Protein AF-A0AAW9PUY0-F1 (afdb_monomer_lite)

Sequence (255 aa):
NSTLMPFLMLSIFCPVLRSNSIVERSSATNESAFYELIDSFQLEHFRSVIEPEQYYPVFHFISGFRDAHSTQFQEFEKFYKLTEGKEYFFETSIRLPEIKTSVPKIQQPTSGSEIQLRCYEKRFENKPEFKSLVGTYYDEFFWRLVPSSLSEKRMTTISLETKIELSDPNFKVLNTSIDLPVEISPNFNFKVAEVIGDTSLLVATSTIAYLSFSKTLKPQVVMPEWPGYLIAVGYLLGIMAKFYLRWSGR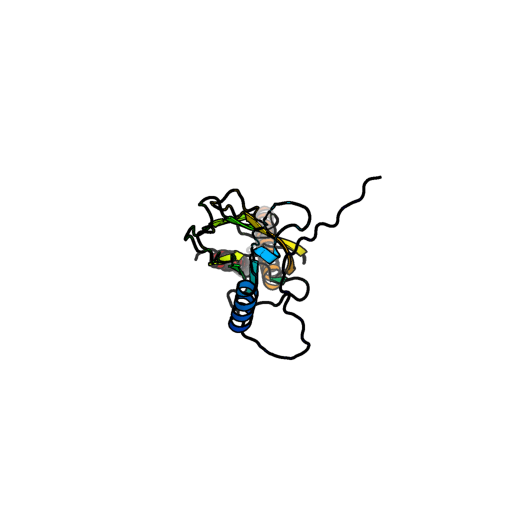GLFKT

Organism: NCBI:txid2716417

pLDDT: mean 73.08, std 17.8, range [24.23, 93.69]

Secondary structure (DSSP, 8-state):
-------------------S------HHHHHHHHHHHHHH--GGGGB-SSSS-EEEE-EEEEEEEEETT-SSEEP-SSSEEEETT--EEEEEEEE------SS----PBPTT-EEEEEE-TTSBSS-SEEEEE--SSEEEEEEEE-BPP-SS-EEEEEEEEEE--BS-TTEEEE--EEEEEEEEEP-HHHHHHHHHHHHHHHHHHHHHHHHHHHHHH-TT----SHHHHHHHHHHHHHHHHHHHHHHHHHHTT--

Structure (mmCIF, N/CA/C/O backbone):
data_AF-A0AAW9PUY0-F1
#
_entry.id   AF-A0AAW9PUY0-F1
#
loop_
_atom_site.group_PDB
_atom_site.id
_atom_site.type_symbol
_atom_site.label_atom_id
_atom_site.label_alt_id
_atom_site.label_comp_id
_atom_site.label_asym_id
_atom_site.label_entity_id
_atom_site.label_seq_id
_atom_site.pdbx_PDB_ins_code
_atom_site.Cartn_x
_atom_site.Cartn_y
_atom_site.Cartn_z
_atom_site.occupancy
_atom_site.B_iso_or_equiv
_atom_site.auth_seq_id
_atom_site.auth_comp_id
_atom_site.auth_asym_id
_atom_site.auth_atom_id
_atom_site.pdbx_PDB_model_num
ATOM 1 N N . ASN A 1 1 ? 11.732 -19.175 36.110 1.00 34.38 1 ASN A N 1
ATOM 2 C CA . ASN A 1 1 ? 10.315 -19.485 35.821 1.00 34.38 1 ASN A CA 1
ATOM 3 C C . ASN A 1 1 ? 9.627 -18.253 35.266 1.00 34.38 1 ASN A C 1
ATOM 5 O O . ASN A 1 1 ? 9.005 -17.512 36.009 1.00 34.38 1 ASN A O 1
ATOM 9 N N . SER A 1 2 ? 9.822 -18.005 33.972 1.00 30.83 2 SER A N 1
ATOM 10 C CA . SER A 1 2 ? 9.196 -16.926 33.207 1.00 30.83 2 SER A CA 1
ATOM 11 C C . SER A 1 2 ? 8.097 -17.538 32.343 1.00 30.83 2 SER A C 1
ATOM 13 O O . SER A 1 2 ? 8.358 -18.069 31.264 1.00 30.83 2 SER A O 1
ATOM 15 N N . THR A 1 3 ? 6.874 -17.541 32.853 1.00 28.00 3 THR A N 1
ATOM 16 C CA . THR A 1 3 ? 5.686 -17.919 32.090 1.00 28.00 3 THR A CA 1
ATOM 17 C C . THR A 1 3 ? 5.296 -16.755 31.189 1.00 28.00 3 THR A C 1
ATOM 19 O O . THR A 1 3 ? 4.754 -15.755 31.651 1.00 28.00 3 THR A O 1
ATOM 22 N N . LEU A 1 4 ? 5.624 -16.896 29.904 1.00 27.56 4 LEU A N 1
ATOM 23 C CA . LEU A 1 4 ? 5.059 -16.131 28.796 1.00 27.56 4 LEU A CA 1
ATOM 24 C C . LEU A 1 4 ? 3.527 -16.240 28.843 1.00 27.56 4 LEU A C 1
ATOM 26 O O . LEU A 1 4 ? 2.984 -17.337 28.723 1.00 27.56 4 LEU A O 1
ATOM 30 N N . MET A 1 5 ? 2.842 -15.112 29.036 1.00 25.53 5 MET A N 1
ATOM 31 C CA . MET A 1 5 ? 1.398 -15.009 28.828 1.00 25.53 5 MET A CA 1
ATOM 32 C C . MET A 1 5 ? 1.098 -14.845 27.329 1.00 25.53 5 MET A C 1
ATOM 34 O O . MET A 1 5 ? 1.822 -14.119 26.643 1.00 25.53 5 MET A O 1
ATOM 38 N N . PRO A 1 6 ? 0.041 -15.487 26.804 1.00 30.39 6 PRO A N 1
ATOM 39 C CA . PRO A 1 6 ? -0.377 -15.302 25.425 1.00 30.39 6 PRO A CA 1
ATOM 40 C C . PRO A 1 6 ? -1.095 -13.953 25.287 1.00 30.39 6 PRO A C 1
ATOM 42 O O . PRO A 1 6 ? -2.190 -13.762 25.811 1.00 30.39 6 PRO A O 1
ATOM 45 N N . PHE A 1 7 ? -0.478 -13.014 24.568 1.00 26.62 7 PHE A N 1
ATOM 46 C CA . PHE A 1 7 ? -1.162 -11.831 24.051 1.00 26.62 7 PHE A CA 1
ATOM 47 C C . PHE A 1 7 ? -2.181 -12.282 23.005 1.00 26.62 7 PHE A C 1
ATOM 49 O O . PHE A 1 7 ? -1.817 -12.697 21.905 1.00 26.62 7 PHE A O 1
ATOM 56 N N . LEU A 1 8 ? -3.463 -12.209 23.349 1.00 24.23 8 LEU A N 1
ATOM 57 C CA . LEU A 1 8 ? -4.550 -12.388 22.398 1.00 24.23 8 LEU A CA 1
ATOM 58 C C . LEU A 1 8 ? -4.787 -11.032 21.724 1.00 24.23 8 LEU A C 1
ATOM 60 O O . LEU A 1 8 ? -5.649 -10.250 22.111 1.00 24.23 8 LEU A O 1
ATOM 64 N N . MET A 1 9 ? -3.926 -10.722 20.754 1.00 28.12 9 MET A N 1
ATOM 65 C CA . MET A 1 9 ? -4.102 -9.596 19.844 1.00 28.12 9 MET A CA 1
ATOM 66 C C . MET A 1 9 ? -5.256 -9.971 18.910 1.00 28.12 9 MET A C 1
ATOM 68 O O . MET A 1 9 ? -5.063 -10.685 17.926 1.00 28.12 9 MET A O 1
ATOM 72 N N . LEU A 1 10 ? -6.482 -9.580 19.263 1.00 32.09 10 LEU A N 1
ATOM 73 C CA . LEU A 1 10 ? -7.645 -9.803 18.409 1.00 32.09 10 LEU A CA 1
ATOM 74 C C . LEU A 1 10 ? -7.666 -8.732 17.311 1.00 32.09 10 LEU A C 1
ATOM 76 O O . LEU A 1 10 ? -8.521 -7.854 17.273 1.00 32.09 10 LEU A O 1
ATOM 80 N N . SER A 1 11 ? -6.696 -8.803 16.404 1.00 33.06 11 SER A N 1
ATOM 81 C CA . SER A 1 11 ? -6.857 -8.226 15.079 1.00 33.06 11 SER A CA 1
ATOM 82 C C . SER A 1 11 ? -7.921 -9.086 14.407 1.00 33.06 11 SER A C 1
ATOM 84 O O . SER A 1 11 ? -7.608 -10.176 13.925 1.00 33.06 11 SER A O 1
ATOM 86 N N . ILE A 1 12 ? -9.188 -8.658 14.404 1.00 37.03 12 ILE A N 1
ATOM 87 C CA . ILE A 1 12 ? -10.167 -9.247 13.483 1.00 37.03 12 ILE A CA 1
ATOM 88 C C . ILE A 1 12 ? -9.771 -8.756 12.094 1.00 37.03 12 ILE A C 1
ATOM 90 O O . ILE A 1 12 ? -10.326 -7.816 11.536 1.00 37.03 12 ILE A O 1
ATOM 94 N N . PHE A 1 13 ? -8.739 -9.394 11.554 1.00 36.38 13 PHE A N 1
ATOM 95 C CA . PHE A 1 13 ? -8.593 -9.533 10.130 1.00 36.38 13 PHE A CA 1
ATOM 96 C C . PHE A 1 13 ? -9.833 -10.323 9.723 1.00 36.38 13 PHE A C 1
ATOM 98 O O . PHE A 1 13 ? -10.061 -11.420 10.234 1.00 36.38 13 PHE A O 1
ATOM 105 N N . CYS A 1 14 ? -10.666 -9.756 8.863 1.00 35.84 14 CYS A N 1
ATOM 106 C CA . CYS A 1 14 ? -11.604 -10.554 8.100 1.00 35.84 14 CYS A CA 1
ATOM 107 C C . CYS A 1 14 ? -10.860 -10.918 6.808 1.00 35.84 14 CYS A C 1
ATOM 109 O O . CYS A 1 14 ? -11.040 -10.229 5.802 1.00 35.84 14 CYS A O 1
ATOM 111 N N . PRO A 1 15 ? -9.958 -11.930 6.790 1.00 36.69 15 PRO A N 1
ATOM 112 C CA . PRO A 1 15 ? -9.659 -12.541 5.515 1.00 36.69 15 PRO A CA 1
ATOM 113 C C . PRO A 1 15 ? -11.004 -13.104 5.090 1.00 36.69 15 PRO A C 1
ATOM 115 O O . PRO A 1 15 ? -11.575 -13.900 5.837 1.00 36.69 15 PRO A O 1
ATOM 118 N N . VAL A 1 16 ? -11.535 -12.607 3.972 1.00 37.62 16 VAL A N 1
ATOM 119 C CA . VAL A 1 16 ? -12.701 -13.149 3.270 1.00 37.62 16 VAL A CA 1
ATOM 120 C C . VAL A 1 16 ? -12.822 -14.623 3.630 1.00 37.62 16 VAL A C 1
ATOM 122 O O . VAL A 1 16 ? -11.972 -15.427 3.233 1.00 37.62 16 VAL A O 1
ATOM 125 N N . LEU A 1 17 ? -13.774 -14.949 4.514 1.00 30.50 17 LEU A N 1
ATOM 126 C CA . LEU A 1 17 ? -13.976 -16.314 4.972 1.00 30.50 17 LEU A CA 1
ATOM 127 C C . LEU A 1 17 ? -14.188 -17.115 3.697 1.00 30.50 17 LEU A C 1
ATOM 129 O O . LEU A 1 17 ? -15.208 -16.948 3.029 1.00 30.50 17 LEU A O 1
ATOM 133 N N . ARG A 1 18 ? -13.185 -17.924 3.331 1.00 34.06 18 ARG A N 1
ATOM 134 C CA . ARG A 1 18 ? -13.236 -18.875 2.224 1.00 34.06 18 ARG A CA 1
ATOM 135 C C . ARG A 1 18 ? -14.367 -19.853 2.515 1.00 34.06 18 ARG A C 1
ATOM 137 O O . ARG A 1 18 ? -14.156 -20.954 3.015 1.00 34.06 18 ARG A O 1
ATOM 144 N N . SER A 1 19 ? -15.586 -19.453 2.188 1.00 29.12 19 SER A N 1
ATOM 145 C CA . SER A 1 19 ? -16.579 -20.392 1.723 1.00 29.12 19 SER A CA 1
ATOM 146 C C . SER A 1 19 ? -16.184 -20.681 0.280 1.00 29.12 19 SER A C 1
ATOM 148 O O . SER A 1 19 ? -16.055 -19.763 -0.527 1.00 29.12 19 SER A O 1
ATOM 150 N N . ASN A 1 20 ? -15.953 -21.951 -0.042 1.00 32.44 20 ASN A N 1
ATOM 151 C CA . ASN A 1 20 ? -15.737 -22.448 -1.404 1.00 32.44 20 ASN A CA 1
ATOM 152 C C . ASN A 1 20 ? -17.000 -22.304 -2.282 1.00 32.44 20 ASN A C 1
ATOM 154 O O . ASN A 1 20 ? -17.300 -23.175 -3.094 1.00 32.44 20 ASN A O 1
ATOM 158 N N . SER A 1 21 ? -17.774 -21.235 -2.110 1.00 27.45 21 SER A N 1
ATOM 159 C CA . SER A 1 21 ? -18.897 -20.917 -2.969 1.00 27.45 21 SER A CA 1
ATOM 160 C C . SER A 1 21 ? -18.554 -19.673 -3.768 1.00 27.45 21 SER A C 1
ATOM 162 O O . SER A 1 21 ? -18.287 -18.602 -3.232 1.00 27.45 21 SER A O 1
ATOM 164 N N . ILE A 1 22 ? -18.513 -19.889 -5.076 1.00 36.59 22 ILE A N 1
ATOM 165 C CA . ILE A 1 22 ? -18.577 -18.888 -6.126 1.00 36.59 22 ILE A CA 1
ATOM 166 C C . ILE A 1 22 ? -19.712 -17.928 -5.769 1.00 36.59 22 ILE A C 1
ATOM 168 O O . ILE A 1 22 ? -20.879 -18.223 -6.011 1.00 36.59 22 ILE A O 1
ATOM 172 N N . VAL A 1 23 ? -19.382 -16.797 -5.161 1.00 31.58 23 VAL A N 1
ATOM 173 C CA . VAL A 1 23 ? -20.230 -15.619 -5.205 1.00 31.58 23 VAL A CA 1
ATOM 174 C C . VAL A 1 23 ? -19.285 -14.448 -5.368 1.00 31.58 23 VAL A C 1
ATOM 176 O O . VAL A 1 23 ? -18.603 -14.050 -4.428 1.00 31.58 23 VAL A O 1
ATOM 179 N N . GLU A 1 24 ? -19.257 -13.914 -6.585 1.00 37.25 24 GLU A N 1
ATOM 180 C CA . GLU A 1 24 ? -18.947 -12.514 -6.845 1.00 37.25 24 GLU A CA 1
ATOM 181 C C . GLU A 1 24 ? -19.829 -11.659 -5.917 1.00 37.25 24 GLU A C 1
ATOM 183 O O . GLU A 1 24 ? -20.929 -11.245 -6.280 1.00 37.25 24 GLU A O 1
ATOM 188 N N . ARG A 1 25 ? -19.420 -11.452 -4.664 1.00 37.59 25 ARG A N 1
ATOM 189 C CA . ARG A 1 25 ? -20.048 -10.453 -3.804 1.00 37.59 25 ARG A CA 1
ATOM 190 C C . ARG A 1 25 ? -19.263 -9.180 -3.999 1.00 37.59 25 ARG A C 1
ATOM 192 O O . ARG A 1 25 ? -18.091 -9.109 -3.641 1.00 37.59 25 ARG A O 1
ATOM 199 N N . SER A 1 26 ? -19.925 -8.202 -4.611 1.00 47.88 26 SER A N 1
ATOM 200 C CA . SER A 1 26 ? -19.434 -6.833 -4.709 1.00 47.88 26 SER A CA 1
ATOM 201 C C . SER A 1 26 ? -18.868 -6.393 -3.356 1.00 47.88 26 SER A C 1
ATOM 203 O O . SER A 1 26 ? -19.459 -6.685 -2.312 1.00 47.88 26 SER A O 1
ATOM 205 N N . SER A 1 27 ? -17.729 -5.699 -3.374 1.00 57.12 27 SER A N 1
ATOM 206 C CA . SER A 1 27 ? -17.051 -5.183 -2.175 1.00 57.12 27 SER A CA 1
ATOM 207 C C . SER A 1 27 ? -18.019 -4.500 -1.200 1.00 57.12 27 SER A C 1
ATOM 209 O O . SER A 1 27 ? -17.958 -4.760 -0.002 1.00 57.12 27 SER A O 1
ATOM 211 N N . ALA A 1 28 ? -19.000 -3.758 -1.727 1.00 56.72 28 ALA A N 1
ATOM 212 C CA . ALA A 1 28 ? -20.057 -3.092 -0.964 1.00 56.72 28 ALA A CA 1
ATOM 213 C C . ALA A 1 28 ? -20.910 -4.038 -0.089 1.00 56.72 28 ALA A C 1
ATOM 215 O O . ALA A 1 28 ? -21.312 -3.678 1.018 1.00 56.72 28 ALA A O 1
ATOM 216 N N . THR A 1 29 ? -21.181 -5.264 -0.554 1.00 60.03 29 THR A N 1
ATOM 217 C CA . THR A 1 29 ? -21.971 -6.248 0.212 1.00 60.03 29 THR A CA 1
ATOM 218 C C . THR A 1 29 ? -21.155 -6.841 1.365 1.00 60.03 29 THR A C 1
ATOM 220 O O . THR A 1 29 ? -21.706 -7.160 2.416 1.00 60.03 29 THR A O 1
ATOM 223 N N . ASN A 1 30 ? -19.837 -6.970 1.185 1.00 72.56 30 ASN A N 1
ATOM 224 C CA . ASN A 1 30 ? -18.930 -7.487 2.212 1.00 72.56 30 ASN A CA 1
ATOM 225 C C . ASN A 1 30 ? -18.618 -6.430 3.279 1.00 72.56 30 ASN A C 1
ATOM 227 O O . ASN A 1 30 ? -18.528 -6.762 4.458 1.00 72.56 30 ASN A O 1
ATOM 231 N N . GLU A 1 31 ? -18.505 -5.166 2.876 1.00 76.75 31 GLU A N 1
ATOM 232 C CA . GLU A 1 31 ? -18.292 -4.036 3.780 1.00 76.75 31 GLU A CA 1
ATOM 233 C C . GLU A 1 31 ? -19.511 -3.790 4.682 1.00 76.75 31 GLU A C 1
ATOM 235 O O . GLU A 1 31 ? -19.372 -3.671 5.897 1.00 76.75 31 GLU A O 1
ATOM 240 N N . SER A 1 32 ? -20.723 -3.857 4.121 1.00 78.19 32 SER A N 1
ATOM 241 C CA . SER A 1 32 ? -21.964 -3.747 4.905 1.00 78.19 32 SER A CA 1
ATOM 242 C C . SER A 1 32 ? -22.073 -4.850 5.968 1.00 78.19 32 SER A C 1
ATOM 244 O O . SER A 1 32 ? -22.350 -4.567 7.131 1.00 78.19 32 SER A O 1
ATOM 246 N N . ALA A 1 33 ? -21.782 -6.104 5.602 1.00 82.19 33 ALA A N 1
ATOM 247 C CA . ALA A 1 33 ? -21.789 -7.227 6.544 1.00 82.19 33 ALA A CA 1
ATOM 248 C C . ALA A 1 33 ? -20.707 -7.094 7.633 1.00 82.19 33 ALA A C 1
ATOM 250 O O . ALA A 1 33 ? -20.913 -7.495 8.779 1.00 82.19 33 ALA A O 1
ATOM 251 N N . PHE A 1 34 ? -19.550 -6.523 7.288 1.00 84.06 34 PHE A N 1
ATOM 252 C CA . PHE A 1 34 ? -18.499 -6.211 8.251 1.00 84.06 34 PHE A CA 1
ATOM 253 C C . PHE A 1 34 ? -18.959 -5.158 9.268 1.00 84.06 34 PHE A C 1
ATOM 255 O O . PHE A 1 34 ? -18.728 -5.331 10.464 1.00 84.06 34 PHE A O 1
ATOM 262 N N . TYR A 1 35 ? -19.661 -4.112 8.831 1.00 81.50 35 TYR A N 1
ATOM 263 C CA . TYR A 1 35 ? -20.205 -3.105 9.744 1.00 81.50 35 TYR A CA 1
ATOM 264 C C . TYR A 1 35 ? -21.310 -3.650 10.640 1.00 81.50 35 TYR A C 1
ATOM 266 O O . TYR A 1 35 ? -21.285 -3.384 11.838 1.00 81.50 35 TYR A O 1
ATOM 274 N N . GLU A 1 36 ? -22.216 -4.470 10.108 1.00 84.06 36 GLU A N 1
ATOM 275 C CA . GLU A 1 36 ? -23.234 -5.147 10.920 1.00 84.06 36 GLU A CA 1
ATOM 276 C C . GLU A 1 36 ? -22.600 -6.023 12.009 1.00 84.06 36 GLU A C 1
ATOM 278 O O . GLU A 1 36 ? -23.054 -6.030 13.155 1.00 84.06 36 GLU A O 1
ATOM 283 N N . LEU A 1 37 ? -21.511 -6.728 11.679 1.00 84.25 37 LEU A N 1
ATOM 284 C CA . LEU A 1 37 ? -20.751 -7.504 12.655 1.00 84.25 37 LEU A CA 1
ATOM 285 C C . LEU A 1 37 ? -20.132 -6.600 13.728 1.00 84.25 37 LEU A C 1
ATOM 287 O O . LEU A 1 37 ? -20.202 -6.931 14.910 1.00 84.25 37 LEU A O 1
ATOM 291 N N . ILE A 1 38 ? -19.550 -5.462 13.347 1.00 83.56 38 ILE A N 1
ATOM 292 C CA . ILE A 1 38 ? -18.955 -4.524 14.308 1.00 83.56 38 ILE A CA 1
ATOM 293 C C . ILE A 1 38 ? -20.004 -3.948 15.246 1.00 83.56 38 ILE A C 1
ATOM 295 O O . ILE A 1 38 ? -19.804 -3.950 16.459 1.00 83.56 38 ILE A O 1
ATOM 299 N N . ASP A 1 39 ? -21.131 -3.510 14.695 1.00 80.94 39 ASP A N 1
ATOM 300 C CA . ASP A 1 39 ? -22.230 -2.927 15.458 1.00 80.94 39 ASP A CA 1
ATOM 301 C C . ASP A 1 39 ? -22.890 -3.960 16.399 1.00 80.94 39 ASP A C 1
ATOM 303 O O . ASP A 1 39 ? -23.565 -3.582 17.358 1.00 80.94 39 ASP A O 1
ATOM 307 N N . SER A 1 40 ? -22.672 -5.263 16.171 1.00 81.81 40 SER A N 1
ATOM 308 C CA . SER A 1 40 ? -23.099 -6.332 17.084 1.00 81.81 40 SER A CA 1
ATOM 309 C C . SER A 1 40 ? -22.211 -6.480 18.327 1.00 81.81 40 SER A C 1
ATOM 311 O O . SER A 1 40 ? -22.650 -7.044 19.336 1.00 81.81 40 SER A O 1
ATOM 313 N N . PHE A 1 41 ? -20.970 -5.980 18.293 1.00 79.06 41 PHE A N 1
ATOM 314 C CA . PHE A 1 41 ? -20.091 -6.025 19.454 1.00 79.06 41 PHE A CA 1
ATOM 315 C C . PHE A 1 41 ? -20.455 -4.932 20.461 1.00 79.06 41 PHE A C 1
ATOM 317 O O . PHE A 1 41 ? -20.576 -3.756 20.133 1.00 79.06 41 PHE A O 1
ATOM 324 N N . GLN A 1 42 ? -20.562 -5.328 21.727 1.00 78.56 42 GLN A N 1
ATOM 325 C CA . GLN A 1 42 ? -20.732 -4.418 22.852 1.00 78.56 42 GLN A CA 1
ATOM 326 C C . GLN A 1 42 ? -19.382 -4.191 23.537 1.00 78.56 42 GLN A C 1
ATOM 328 O O . GLN A 1 42 ? -18.508 -5.061 23.512 1.00 78.56 42 GLN A O 1
ATOM 333 N N . LEU A 1 43 ? -19.189 -3.031 24.164 1.00 75.81 43 LEU A N 1
ATOM 334 C CA . LEU A 1 43 ? -17.916 -2.699 24.812 1.00 75.81 43 LEU A CA 1
ATOM 335 C C . LEU A 1 43 ? -17.569 -3.637 25.976 1.00 75.81 43 LEU A C 1
ATOM 337 O O . LEU A 1 43 ? -16.399 -3.817 26.311 1.00 75.81 43 LEU A O 1
ATOM 341 N N . GLU A 1 44 ? -18.579 -4.236 26.595 1.00 77.38 44 GLU A N 1
ATOM 342 C CA . GLU A 1 44 ? -18.454 -5.242 27.641 1.00 77.38 44 GLU A CA 1
ATOM 343 C C . GLU A 1 44 ? -17.687 -6.475 27.151 1.00 77.38 44 GLU A C 1
ATOM 345 O O . GLU A 1 44 ? -17.005 -7.115 27.948 1.00 77.38 44 GLU A O 1
ATOM 350 N N . HIS A 1 45 ? -17.730 -6.771 25.845 1.00 79.25 45 HIS A N 1
ATOM 351 C CA . HIS A 1 45 ? -16.983 -7.873 25.237 1.00 79.25 45 HIS A CA 1
ATOM 352 C C . HIS A 1 45 ? -15.461 -7.649 25.257 1.00 79.25 45 HIS A C 1
ATOM 354 O O . HIS A 1 45 ? -14.708 -8.605 25.090 1.00 79.25 45 HIS A O 1
ATOM 360 N N . PHE A 1 46 ? -15.001 -6.412 25.480 1.00 78.88 46 PHE A N 1
ATOM 361 C CA . PHE A 1 46 ? -13.583 -6.027 25.477 1.00 78.88 46 PHE A CA 1
ATOM 362 C C . PHE A 1 46 ? -13.067 -5.640 26.868 1.00 78.88 46 PHE A C 1
ATOM 364 O O . PHE A 1 46 ? -12.061 -4.943 27.003 1.00 78.88 46 PHE A O 1
ATOM 371 N N . ARG A 1 47 ? -13.749 -6.074 27.931 1.00 79.62 47 ARG A N 1
ATOM 372 C CA . ARG A 1 47 ? -13.242 -5.924 29.299 1.00 79.62 47 ARG A CA 1
ATOM 373 C C . ARG A 1 47 ? -12.241 -7.024 29.620 1.00 79.62 47 ARG A C 1
ATOM 375 O O . ARG A 1 47 ? -12.465 -8.190 29.294 1.00 79.62 47 ARG A O 1
ATOM 382 N N . SER A 1 48 ? -11.146 -6.657 30.282 1.00 74.69 48 SER A N 1
ATOM 383 C CA . SER A 1 48 ? -10.225 -7.652 30.825 1.00 74.69 48 SER A CA 1
ATOM 384 C C . SER A 1 48 ? -10.941 -8.507 31.874 1.00 74.69 48 SER A C 1
ATOM 386 O O . SER A 1 48 ? -11.723 -8.011 32.681 1.00 74.69 48 SER A O 1
ATOM 388 N N . VAL A 1 49 ? -10.665 -9.811 31.870 1.00 73.88 49 VAL A N 1
ATOM 389 C CA . VAL A 1 49 ? -11.175 -10.740 32.895 1.00 73.88 49 VAL A CA 1
ATOM 390 C C . VAL A 1 49 ? -10.415 -10.565 34.218 1.00 73.88 49 VAL A C 1
ATOM 392 O O . VAL A 1 49 ? -10.913 -10.935 35.277 1.00 73.88 49 VAL A O 1
ATOM 395 N N . ILE A 1 50 ? -9.195 -10.022 34.152 1.00 72.31 50 ILE A N 1
ATOM 396 C CA . ILE A 1 50 ? -8.223 -10.005 35.254 1.00 72.31 50 ILE A CA 1
ATOM 397 C C . ILE A 1 50 ? -8.044 -8.590 35.819 1.00 72.31 50 ILE A C 1
ATOM 399 O O . ILE A 1 50 ? -7.829 -8.426 37.018 1.00 72.31 50 ILE A O 1
ATOM 403 N N . GLU A 1 51 ? -8.152 -7.568 34.973 1.00 69.00 51 GLU A N 1
ATOM 404 C CA . GLU A 1 51 ? -7.910 -6.169 35.328 1.00 69.00 51 GLU A CA 1
ATOM 405 C C . GLU A 1 51 ? -9.189 -5.334 35.170 1.00 69.00 51 GLU A C 1
ATOM 407 O O . GLU A 1 51 ? -10.047 -5.672 34.358 1.00 69.00 51 GLU A O 1
ATOM 412 N N . PRO A 1 52 ? -9.330 -4.208 35.889 1.00 68.56 52 PRO A N 1
ATOM 413 C CA . PRO A 1 52 ? -10.444 -3.282 35.680 1.00 68.56 52 PRO A CA 1
ATOM 414 C C . PRO A 1 52 ? -10.341 -2.496 34.356 1.00 68.56 52 PRO A C 1
ATOM 416 O O . PRO A 1 52 ? -11.175 -1.628 34.107 1.00 68.56 52 PRO A O 1
ATOM 419 N N . GLU A 1 53 ? -9.322 -2.754 33.524 1.00 71.56 53 GLU A N 1
ATOM 420 C CA . GLU A 1 53 ? -9.118 -2.076 32.243 1.00 71.56 53 GLU A CA 1
ATOM 421 C C . GLU A 1 53 ? -10.225 -2.430 31.231 1.00 71.56 53 GLU A C 1
ATOM 423 O O . GLU A 1 53 ? -10.550 -3.600 30.995 1.00 71.56 53 GLU A O 1
ATOM 428 N N . GLN A 1 54 ? -10.774 -1.394 30.591 1.00 77.56 54 GLN A N 1
ATOM 429 C CA . GLN A 1 54 ? -11.704 -1.519 29.475 1.00 77.56 54 GLN A CA 1
ATOM 430 C C . GLN A 1 54 ? -10.984 -1.156 28.173 1.00 77.56 54 GLN A C 1
ATOM 432 O O . GLN A 1 54 ? -10.516 -0.026 27.997 1.00 77.56 54 GLN A O 1
ATOM 437 N N . TYR A 1 55 ? -10.882 -2.126 27.263 1.00 82.44 55 TYR A N 1
ATOM 438 C CA . TYR A 1 55 ? -10.227 -1.925 25.978 1.00 82.44 55 TYR A CA 1
ATOM 439 C C . TYR A 1 55 ? -11.203 -1.383 24.939 1.00 82.44 55 TYR A C 1
ATOM 441 O O . TYR A 1 55 ? -12.360 -1.800 24.872 1.00 82.44 55 TYR A O 1
ATOM 449 N N . TYR A 1 56 ? -10.721 -0.464 24.107 1.00 83.94 56 TYR A N 1
ATOM 450 C CA . TYR A 1 56 ? -11.484 0.086 22.992 1.00 83.94 56 TYR A CA 1
ATOM 451 C C . TYR A 1 56 ? -10.905 -0.436 21.669 1.00 83.94 56 TYR A C 1
ATOM 453 O O . TYR A 1 56 ? -9.766 -0.088 21.336 1.00 83.94 56 TYR A O 1
ATOM 461 N N . PRO A 1 57 ? -11.621 -1.313 20.941 1.00 85.69 57 PRO A N 1
ATOM 462 C CA . PRO A 1 57 ? -11.113 -1.899 19.707 1.00 85.69 57 PRO A CA 1
ATOM 463 C C . PRO A 1 57 ? -11.188 -0.907 18.541 1.00 85.69 57 PRO A C 1
ATOM 465 O O . PRO A 1 57 ? -12.127 -0.119 18.428 1.00 85.69 57 PRO A O 1
ATOM 468 N N . VAL A 1 58 ? -10.211 -1.001 17.642 1.00 86.62 58 VAL A N 1
ATOM 469 C CA . VAL A 1 58 ? -10.199 -0.303 16.353 1.00 86.62 58 VAL A CA 1
ATOM 470 C C . VAL A 1 58 ? -10.373 -1.350 15.260 1.00 86.62 58 VAL A C 1
ATOM 472 O O . VAL A 1 58 ? -9.559 -2.268 15.146 1.00 86.62 58 VAL A O 1
ATOM 475 N N . PHE A 1 59 ? -11.433 -1.236 14.462 1.00 87.75 59 PHE A N 1
ATOM 476 C CA . PHE A 1 59 ? -11.706 -2.183 13.386 1.00 87.75 59 PHE A CA 1
ATOM 477 C C . PHE A 1 59 ? -11.305 -1.611 12.032 1.00 87.75 59 PHE A C 1
ATOM 479 O O . PHE A 1 59 ? -11.540 -0.437 11.752 1.00 87.75 59 PHE A O 1
ATOM 486 N N . HIS A 1 60 ? -10.739 -2.469 11.184 1.00 87.62 60 HIS A N 1
ATOM 487 C CA . HIS A 1 60 ? -10.317 -2.124 9.830 1.00 87.62 60 HIS A CA 1
ATOM 488 C C . HIS A 1 60 ? -11.013 -2.994 8.803 1.00 87.62 60 HIS A C 1
ATOM 490 O O . HIS A 1 60 ? -10.919 -4.222 8.866 1.00 87.62 60 HIS A O 1
ATOM 496 N N . PHE A 1 61 ? -11.618 -2.356 7.811 1.00 87.94 61 PHE A N 1
ATOM 497 C CA . PHE A 1 61 ? -11.987 -3.013 6.572 1.00 87.94 61 PHE A CA 1
ATOM 498 C C . PHE A 1 61 ? -10.938 -2.682 5.516 1.00 87.94 61 PHE A C 1
ATOM 500 O O . PHE A 1 61 ? -10.754 -1.523 5.159 1.00 87.94 61 PHE A O 1
ATOM 507 N N . ILE A 1 62 ? -10.223 -3.691 5.025 1.00 86.69 62 ILE A N 1
ATOM 508 C CA . ILE A 1 62 ? -9.214 -3.506 3.980 1.00 86.69 62 ILE A CA 1
ATOM 509 C C . ILE A 1 62 ? -9.821 -3.965 2.658 1.00 86.69 62 ILE A C 1
ATOM 511 O O . ILE A 1 62 ? -9.896 -5.165 2.399 1.00 86.69 62 ILE A O 1
ATOM 515 N N . SER A 1 63 ? -10.208 -3.010 1.811 1.00 82.19 63 SER A N 1
ATOM 516 C CA . SER A 1 63 ? -10.711 -3.283 0.457 1.00 82.19 63 SER A CA 1
ATOM 517 C C . SER A 1 63 ? -9.616 -3.858 -0.451 1.00 82.19 63 SER A C 1
ATOM 519 O O . SER A 1 63 ? -9.901 -4.606 -1.385 1.00 82.19 63 SER A O 1
ATOM 521 N N . GLY A 1 64 ? -8.348 -3.550 -0.157 1.00 81.38 64 GLY A N 1
ATOM 522 C CA . GLY A 1 64 ? -7.177 -4.080 -0.855 1.00 81.38 64 GLY A CA 1
ATOM 523 C C . GLY A 1 64 ? -6.615 -3.102 -1.884 1.00 81.38 64 GLY A C 1
ATOM 524 O O . GLY A 1 64 ? -6.673 -1.886 -1.701 1.00 81.38 64 GLY A O 1
ATOM 525 N N . PHE A 1 65 ? -6.026 -3.638 -2.957 1.00 83.25 65 PHE A N 1
ATOM 526 C CA . PHE A 1 65 ? -5.394 -2.849 -4.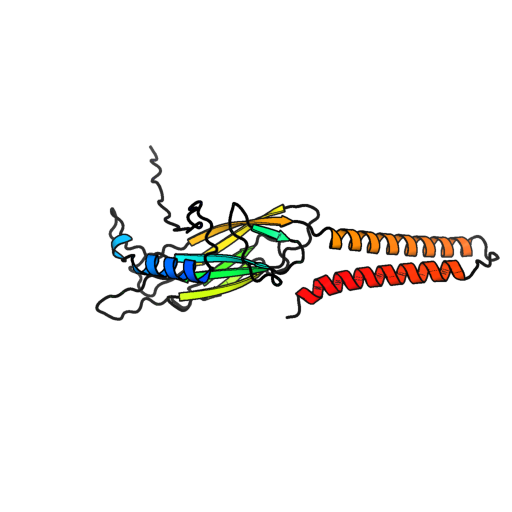019 1.00 83.25 65 PHE A CA 1
ATOM 527 C C . PHE A 1 65 ? -6.242 -2.838 -5.286 1.00 83.25 65 PHE A C 1
ATOM 529 O O . PHE A 1 65 ? -6.643 -3.894 -5.778 1.00 83.25 65 PHE A O 1
ATOM 536 N N . ARG A 1 66 ? -6.426 -1.655 -5.869 1.00 85.44 66 ARG A N 1
ATOM 537 C CA . ARG A 1 66 ? -7.056 -1.451 -7.177 1.00 85.44 66 ARG A CA 1
ATOM 538 C C . ARG A 1 66 ? -6.039 -0.865 -8.154 1.00 85.44 66 ARG A C 1
ATOM 540 O O . ARG A 1 66 ? -5.431 0.157 -7.857 1.00 85.44 66 ARG A O 1
ATOM 547 N N . ASP A 1 67 ? -5.834 -1.508 -9.303 1.00 84.44 67 ASP A N 1
ATOM 548 C CA . ASP A 1 67 ? -5.066 -0.913 -10.417 1.00 84.44 67 ASP A CA 1
ATOM 549 C C . ASP A 1 67 ? -5.845 0.313 -10.925 1.00 84.44 67 ASP A C 1
ATOM 551 O O . ASP A 1 67 ? -7.064 0.238 -11.061 1.00 84.44 67 ASP A O 1
ATOM 555 N N . ALA A 1 68 ? -5.179 1.437 -11.203 1.00 81.75 68 ALA A N 1
ATOM 556 C CA . ALA A 1 68 ? -5.828 2.653 -11.706 1.00 81.75 68 ALA A CA 1
ATOM 557 C C . ALA A 1 68 ? -6.653 2.429 -12.989 1.00 81.75 68 ALA A C 1
ATOM 559 O O . ALA A 1 68 ? -7.589 3.179 -13.268 1.00 81.75 68 ALA A O 1
ATOM 560 N N . HIS A 1 69 ? -6.332 1.387 -13.757 1.00 77.75 69 HIS A N 1
ATOM 561 C CA . HIS A 1 69 ? -7.048 1.001 -14.972 1.00 77.75 69 HIS A CA 1
ATOM 562 C C . HIS A 1 69 ? -8.050 -0.146 -14.768 1.00 77.75 69 HIS A C 1
ATOM 564 O O . HIS A 1 69 ? -8.724 -0.539 -15.719 1.00 77.75 69 HIS A O 1
ATOM 570 N N . SER A 1 70 ? -8.147 -0.697 -13.557 1.00 74.31 70 SER A N 1
ATOM 571 C CA . SER A 1 70 ? -9.066 -1.778 -13.204 1.00 74.31 70 SER A CA 1
ATOM 572 C C . SER A 1 70 ? -10.144 -1.276 -12.253 1.00 74.31 70 SER A C 1
ATOM 574 O O . SER A 1 70 ? -9.879 -0.541 -11.306 1.00 74.31 70 SER A O 1
ATOM 576 N N . THR A 1 71 ? -11.373 -1.739 -12.448 1.00 67.50 71 THR A N 1
ATOM 577 C CA . THR A 1 71 ? -12.446 -1.561 -11.460 1.00 67.50 71 THR A CA 1
ATOM 578 C C . THR A 1 71 ? -12.428 -2.645 -10.383 1.00 67.50 71 THR A C 1
ATOM 580 O O . THR A 1 71 ? -13.082 -2.496 -9.355 1.00 67.50 71 THR A O 1
ATOM 583 N N . GLN A 1 72 ? -11.680 -3.728 -10.601 1.00 70.44 72 GLN A N 1
ATOM 584 C CA . GLN A 1 72 ? -11.611 -4.870 -9.697 1.00 70.44 72 GLN A CA 1
ATOM 585 C C . GLN A 1 72 ? -10.446 -4.731 -8.718 1.00 70.44 72 GLN A C 1
ATOM 587 O O . GLN A 1 72 ? -9.318 -4.414 -9.116 1.00 70.44 72 GLN A O 1
ATOM 592 N N . PHE A 1 73 ? -10.735 -5.011 -7.449 1.00 66.19 73 PHE A N 1
ATOM 593 C CA . PHE A 1 73 ? -9.734 -5.148 -6.400 1.00 66.19 73 PHE A CA 1
ATOM 594 C C . PHE A 1 73 ? -9.021 -6.495 -6.517 1.00 66.19 73 PHE A C 1
ATOM 596 O O . PHE A 1 73 ? -9.628 -7.510 -6.860 1.00 66.19 73 PHE A O 1
ATOM 603 N N . GLN A 1 74 ? -7.723 -6.509 -6.227 1.00 67.38 74 GLN A N 1
ATOM 604 C CA . GLN A 1 74 ? -6.982 -7.754 -6.074 1.00 67.38 74 GLN A CA 1
ATOM 605 C C . GLN A 1 74 ? -7.306 -8.380 -4.719 1.00 67.38 74 GLN A C 1
ATOM 607 O O . GLN A 1 74 ? -7.056 -7.767 -3.682 1.00 67.38 74 GLN A O 1
ATOM 612 N N . GLU A 1 75 ? -7.822 -9.609 -4.730 1.00 62.41 75 GLU A N 1
ATOM 613 C CA . GLU A 1 75 ? -8.066 -10.368 -3.505 1.00 62.41 75 GLU A CA 1
ATOM 614 C C . GLU A 1 75 ? -6.763 -10.819 -2.833 1.00 62.41 75 GLU A C 1
ATOM 616 O O . GLU A 1 75 ? -5.767 -11.171 -3.475 1.00 62.41 75 GLU A O 1
ATOM 621 N N . PHE A 1 76 ? -6.792 -10.844 -1.502 1.00 60.16 76 PHE A N 1
ATOM 622 C CA . PHE A 1 76 ? -5.685 -11.313 -0.686 1.00 60.16 76 PHE A CA 1
ATOM 623 C C . PHE A 1 76 ? -5.679 -12.845 -0.599 1.00 60.16 76 PHE A C 1
ATOM 625 O O . PHE A 1 76 ? -6.340 -13.432 0.254 1.00 60.16 76 PHE A O 1
ATOM 632 N N . GLU A 1 77 ? -4.909 -13.515 -1.460 1.00 63.22 77 GLU A N 1
ATOM 633 C CA . GLU A 1 77 ? -4.719 -14.969 -1.338 1.00 63.22 77 GLU A CA 1
ATOM 634 C C . GLU A 1 77 ? -3.567 -15.330 -0.387 1.00 63.22 77 GLU A C 1
ATOM 636 O O . GLU A 1 77 ? -3.700 -16.267 0.401 1.00 63.22 77 GLU A O 1
ATOM 641 N N . LYS A 1 78 ? -2.450 -14.583 -0.456 1.00 72.88 78 LYS A N 1
ATOM 642 C CA . LYS A 1 78 ? -1.263 -14.644 0.437 1.00 72.88 78 LYS A CA 1
ATOM 643 C C . LYS A 1 78 ? -0.402 -13.376 0.384 1.00 72.88 78 LYS A C 1
ATOM 645 O O . LYS A 1 78 ? 0.340 -13.115 1.322 1.00 72.88 78 LYS A O 1
ATOM 650 N N . PHE A 1 79 ? -0.443 -12.655 -0.736 1.00 82.44 79 PHE A N 1
ATOM 651 C CA . PHE A 1 79 ? 0.233 -11.384 -0.985 1.00 82.44 79 PHE A CA 1
ATOM 652 C C . PHE A 1 79 ? -0.412 -10.687 -2.188 1.00 82.44 79 PHE A C 1
ATOM 654 O O . PHE A 1 79 ? -1.012 -11.352 -3.035 1.00 82.44 79 PHE A O 1
ATOM 661 N N . TYR A 1 80 ? -0.256 -9.369 -2.285 1.00 85.31 80 TYR A N 1
ATOM 662 C CA . TYR A 1 80 ? -0.728 -8.579 -3.427 1.00 85.31 80 TYR A CA 1
ATOM 663 C C . TYR A 1 80 ? 0.311 -8.543 -4.545 1.00 85.31 80 TYR A C 1
ATOM 665 O O . TYR A 1 80 ? 1.506 -8.494 -4.263 1.00 85.31 80 TYR A O 1
ATOM 673 N N . LYS A 1 81 ? -0.113 -8.546 -5.814 1.00 88.50 81 LYS A N 1
ATOM 674 C CA . LYS A 1 81 ? 0.796 -8.532 -6.972 1.00 88.50 81 LYS A CA 1
ATOM 675 C C . LYS A 1 81 ? 0.741 -7.188 -7.675 1.00 88.50 81 LYS A C 1
ATOM 677 O O . LYS A 1 81 ? -0.183 -6.902 -8.438 1.00 88.50 81 LYS A O 1
ATOM 682 N N . LEU A 1 82 ? 1.775 -6.387 -7.470 1.00 89.69 82 LEU A N 1
ATOM 683 C CA . LEU A 1 82 ? 1.920 -5.086 -8.106 1.00 89.69 82 LEU A CA 1
ATOM 684 C C . LEU A 1 82 ? 2.931 -5.164 -9.248 1.00 89.69 82 LEU A C 1
ATOM 686 O O . LEU A 1 82 ? 3.859 -5.972 -9.240 1.00 89.69 82 LEU A O 1
ATOM 690 N N . THR A 1 83 ? 2.748 -4.319 -10.252 1.00 89.44 83 THR A N 1
ATOM 691 C CA . THR A 1 83 ? 3.661 -4.192 -11.388 1.00 89.44 83 THR A CA 1
ATOM 692 C C . THR A 1 83 ? 4.422 -2.881 -11.275 1.00 89.44 83 THR A C 1
ATOM 694 O O . THR A 1 83 ? 3.836 -1.842 -10.985 1.00 89.44 83 THR A O 1
ATOM 697 N N . GLU A 1 84 ? 5.723 -2.936 -11.527 1.00 88.56 84 GLU A N 1
ATOM 698 C CA . GLU A 1 84 ? 6.594 -1.769 -11.669 1.00 88.56 84 GLU A CA 1
ATOM 699 C C . GLU A 1 84 ? 5.976 -0.684 -12.564 1.00 88.56 84 GLU A C 1
ATOM 701 O O . GLU A 1 84 ? 5.482 -0.975 -13.661 1.00 88.56 84 GLU A O 1
ATOM 706 N N . GLY A 1 85 ? 6.030 0.564 -12.087 1.00 81.31 85 GLY A N 1
ATOM 707 C CA . GLY A 1 85 ? 5.592 1.746 -12.828 1.00 81.31 85 GLY A CA 1
ATOM 708 C C . GLY A 1 85 ? 4.089 1.812 -13.097 1.00 81.31 85 GLY A C 1
ATOM 709 O O . GLY A 1 85 ? 3.661 2.670 -13.858 1.00 81.31 85 GLY A O 1
ATOM 710 N N . LYS A 1 86 ? 3.279 0.913 -12.525 1.00 87.00 86 LYS A N 1
ATOM 711 C CA . LYS A 1 86 ? 1.818 1.023 -12.554 1.00 87.00 86 LYS A CA 1
ATOM 712 C C . LYS A 1 86 ? 1.301 1.736 -11.314 1.00 87.00 86 LYS A C 1
ATOM 714 O O . LYS A 1 86 ? 1.837 1.578 -10.222 1.00 87.00 86 LYS A O 1
ATOM 719 N N . GLU A 1 87 ? 0.204 2.458 -11.483 1.00 89.44 87 GLU A N 1
ATOM 720 C CA . GLU A 1 87 ? -0.500 3.086 -10.376 1.00 89.44 87 GLU A CA 1
ATOM 721 C C . GLU A 1 87 ? -1.474 2.121 -9.713 1.00 89.44 87 GLU A C 1
ATOM 723 O O . GLU A 1 87 ? -2.306 1.490 -10.369 1.00 89.44 87 GLU A O 1
ATOM 728 N N . TYR A 1 88 ? -1.388 2.061 -8.390 1.00 89.50 88 TYR A N 1
ATOM 729 C CA . TYR A 1 88 ? -2.313 1.326 -7.551 1.00 89.50 88 TYR A CA 1
ATOM 730 C C . TYR A 1 88 ? -2.904 2.234 -6.491 1.00 89.50 88 TYR A C 1
ATOM 732 O O . TYR A 1 88 ? -2.252 3.141 -5.975 1.00 89.50 88 TYR A O 1
ATOM 740 N N . PHE A 1 89 ? -4.140 1.939 -6.132 1.00 89.75 89 PHE A N 1
ATOM 741 C CA . PHE A 1 89 ? -4.845 2.584 -5.050 1.00 89.75 89 PHE A CA 1
ATOM 742 C C . PHE A 1 89 ? -5.090 1.579 -3.936 1.00 89.75 89 PHE A C 1
ATOM 744 O O . PHE A 1 89 ? -5.656 0.513 -4.178 1.00 89.75 89 PHE A O 1
ATOM 751 N N . PHE A 1 90 ? -4.627 1.917 -2.738 1.00 89.62 90 PHE A N 1
ATOM 752 C CA . PHE A 1 90 ? -4.882 1.164 -1.521 1.00 89.62 90 PHE A CA 1
ATOM 753 C C . PHE A 1 90 ? -5.996 1.850 -0.737 1.00 89.62 90 PHE A C 1
ATOM 755 O O . PHE A 1 90 ? -5.901 3.045 -0.444 1.00 89.62 90 PHE A O 1
ATOM 762 N N . GLU A 1 91 ? -7.043 1.091 -0.431 1.00 89.25 91 GLU A N 1
ATOM 763 C CA . GLU A 1 91 ? -8.268 1.593 0.185 1.00 89.25 91 GLU A CA 1
ATOM 764 C C . GLU A 1 91 ? -8.574 0.803 1.463 1.00 89.25 91 GLU A C 1
ATOM 766 O O . GLU A 1 91 ? -8.513 -0.433 1.490 1.00 89.25 91 GLU A O 1
ATOM 771 N N . THR A 1 92 ? -8.854 1.532 2.541 1.00 88.44 92 THR A N 1
ATOM 772 C CA . THR A 1 92 ? -9.208 0.972 3.849 1.00 88.44 92 THR A CA 1
ATOM 773 C C . THR A 1 92 ? -10.198 1.893 4.546 1.00 88.44 92 THR A C 1
ATOM 775 O O . THR A 1 92 ? -10.122 3.111 4.389 1.00 88.44 92 THR A O 1
ATOM 778 N N . SER A 1 93 ? -11.092 1.332 5.348 1.00 89.06 93 SER A N 1
ATOM 779 C CA . SER A 1 93 ? -11.974 2.096 6.224 1.00 89.06 93 SER A CA 1
ATOM 780 C C . SER A 1 93 ? -11.770 1.684 7.681 1.00 89.06 93 SER A C 1
ATOM 782 O O . SER A 1 93 ? -11.516 0.517 8.000 1.00 89.06 93 SER A O 1
ATOM 784 N N . ILE A 1 94 ? -11.815 2.670 8.576 1.00 88.56 94 ILE A N 1
ATOM 785 C CA . ILE A 1 94 ? -11.804 2.462 10.024 1.00 88.56 94 ILE A CA 1
ATOM 786 C C . ILE A 1 94 ? -13.228 2.533 10.538 1.00 88.56 94 ILE A C 1
ATOM 788 O O . ILE A 1 94 ? -14.005 3.399 10.141 1.00 88.56 94 ILE A O 1
ATOM 792 N N . ARG A 1 95 ? -13.538 1.667 11.499 1.00 85.94 95 ARG A N 1
ATOM 793 C CA . ARG A 1 95 ? -14.771 1.738 12.272 1.00 85.94 95 ARG A CA 1
ATOM 794 C C . ARG A 1 95 ? -14.453 1.619 13.754 1.00 85.94 95 ARG A C 1
ATOM 796 O O . ARG A 1 95 ? -13.781 0.684 14.192 1.00 85.94 95 ARG A O 1
ATOM 803 N N . LEU A 1 96 ? -14.953 2.577 14.520 1.00 82.81 96 LEU A N 1
ATOM 804 C CA . LEU A 1 96 ? -14.853 2.609 15.973 1.00 82.81 96 LEU A CA 1
ATOM 805 C C . LEU A 1 96 ? -16.230 2.285 16.576 1.00 82.81 96 LEU A C 1
ATOM 807 O O . LEU A 1 96 ? -17.232 2.815 16.086 1.00 82.81 96 LEU A O 1
ATOM 811 N N . PRO A 1 97 ? -16.320 1.420 17.603 1.00 77.69 97 PRO A N 1
ATOM 812 C CA . PRO A 1 97 ? -17.602 1.038 18.184 1.00 77.69 97 PRO A CA 1
ATOM 813 C C . PRO A 1 97 ? -18.294 2.244 18.828 1.00 77.69 97 PRO A C 1
ATOM 815 O O . PRO A 1 97 ? -17.726 2.949 19.667 1.00 77.69 97 PRO A O 1
ATOM 818 N N . GLU A 1 98 ? -19.548 2.476 18.450 1.00 71.31 98 GLU A N 1
ATOM 819 C CA . GLU A 1 98 ? -20.332 3.579 18.996 1.00 71.31 98 GLU A CA 1
ATOM 820 C C . GLU A 1 98 ? -20.734 3.283 20.448 1.00 71.31 98 GLU A C 1
ATOM 822 O O . GLU A 1 98 ? -21.409 2.295 20.748 1.00 71.31 98 GLU A O 1
ATOM 827 N N . ILE A 1 99 ? -20.347 4.165 21.369 1.00 64.50 99 ILE A N 1
ATOM 828 C CA . ILE A 1 99 ? -20.723 4.037 22.777 1.00 64.50 99 ILE A CA 1
ATOM 829 C C . ILE A 1 99 ? -22.125 4.601 22.964 1.00 64.50 99 ILE A C 1
ATOM 831 O O . ILE A 1 99 ? -22.316 5.799 23.169 1.00 64.50 99 ILE A O 1
ATOM 835 N N . LYS A 1 100 ? -23.122 3.719 22.935 1.00 55.75 100 LYS A N 1
ATOM 836 C CA . LYS A 1 100 ? -24.513 4.056 23.260 1.00 55.75 100 LYS A CA 1
ATOM 837 C C . LYS A 1 100 ? -24.713 4.088 24.776 1.00 55.75 100 LYS A C 1
ATOM 839 O O . LYS A 1 100 ? -25.435 3.269 25.334 1.00 55.75 100 LYS A O 1
ATOM 844 N N . THR A 1 101 ? -24.045 5.005 25.470 1.00 52.12 101 THR A N 1
ATOM 845 C CA . THR A 1 101 ? -24.330 5.263 26.888 1.00 52.12 101 THR A CA 1
ATOM 846 C C . THR A 1 101 ? -25.408 6.333 27.036 1.00 52.12 101 THR A C 1
ATOM 848 O O . THR A 1 101 ? -25.585 7.212 26.197 1.00 52.12 101 THR A O 1
ATOM 851 N N . SER A 1 102 ? -26.146 6.264 28.144 1.00 46.50 102 SER A N 1
ATOM 852 C CA . SER A 1 102 ? -27.221 7.191 28.529 1.00 46.50 102 SER A CA 1
ATOM 853 C C . SER A 1 102 ? -26.755 8.632 28.791 1.00 46.50 102 SER A C 1
ATOM 855 O O . SER A 1 102 ? -27.574 9.505 29.072 1.00 46.50 102 SER A O 1
ATOM 857 N N . VAL A 1 103 ? -25.450 8.896 28.678 1.00 46.84 103 VAL A N 1
ATOM 858 C CA . VAL A 1 103 ? -24.840 10.223 28.734 1.00 46.84 103 VAL A CA 1
ATOM 859 C C . VAL A 1 103 ? -24.106 10.440 27.410 1.00 46.84 103 VAL A C 1
ATOM 861 O O . VAL A 1 103 ? -23.199 9.667 27.108 1.00 46.84 103 VAL A O 1
ATOM 864 N N . PRO A 1 104 ? -24.429 11.486 26.629 1.00 46.59 104 PRO A N 1
ATOM 865 C CA . PRO A 1 104 ? -23.815 11.737 25.333 1.00 46.59 104 PRO A CA 1
ATOM 866 C C . PRO A 1 104 ? -22.420 12.345 25.528 1.00 46.59 104 PRO A C 1
ATOM 868 O O . PRO A 1 104 ? -22.174 13.506 25.214 1.00 46.59 104 PRO A O 1
ATOM 871 N N . LYS A 1 105 ? -21.478 11.579 26.081 1.00 52.34 105 LYS A N 1
ATOM 872 C CA . LYS A 1 105 ? -20.054 11.843 25.874 1.00 52.34 105 LYS A CA 1
ATOM 873 C C . LYS A 1 105 ? -19.621 10.981 24.708 1.00 52.34 105 LYS A C 1
ATOM 875 O O . LYS A 1 105 ? -19.132 9.871 24.872 1.00 52.34 105 LYS A O 1
ATOM 880 N N . ILE A 1 106 ? -19.891 11.525 23.529 1.00 57.12 106 ILE A N 1
ATOM 881 C CA . ILE A 1 106 ? -19.439 11.034 22.237 1.00 57.12 106 ILE A CA 1
ATOM 882 C C . ILE A 1 106 ? -17.908 10.898 22.349 1.00 57.12 106 ILE A C 1
ATOM 884 O O . ILE A 1 106 ? -17.208 11.910 22.368 1.00 57.12 106 ILE A O 1
ATOM 888 N N . GLN A 1 107 ? -17.387 9.679 22.521 1.00 63.91 107 GLN A N 1
ATOM 889 C CA . GLN A 1 107 ? -15.947 9.414 22.501 1.00 63.91 107 GLN A CA 1
ATOM 890 C C . GLN A 1 107 ? -15.435 9.548 21.071 1.00 63.91 107 GLN A C 1
ATOM 892 O O . GLN A 1 107 ? -15.237 8.568 20.364 1.00 63.91 107 GLN A O 1
ATOM 897 N N . GLN A 1 108 ? -15.267 10.791 20.632 1.00 72.12 108 GLN A N 1
ATOM 898 C CA . GLN A 1 108 ? -14.654 11.068 19.345 1.00 72.12 108 GLN A CA 1
ATOM 899 C C . GLN A 1 108 ? -13.139 10.860 19.437 1.00 72.12 108 GLN A C 1
ATOM 901 O O . GLN A 1 108 ? -12.546 11.136 20.495 1.00 72.12 108 GLN A O 1
ATOM 906 N N . PRO A 1 109 ? -12.516 10.419 18.331 1.00 81.81 109 PRO A N 1
ATOM 907 C CA . PRO A 1 109 ? -11.077 10.526 18.159 1.00 81.81 109 PRO A CA 1
ATOM 908 C C . PRO A 1 109 ? -10.623 11.956 18.460 1.00 81.81 109 PRO A C 1
ATOM 910 O O . PRO A 1 109 ? -11.256 12.927 18.039 1.00 81.81 109 PRO A O 1
ATOM 913 N N . THR A 1 110 ? -9.536 12.106 19.208 1.00 84.00 110 THR A N 1
ATOM 914 C CA . THR A 1 110 ? -8.921 13.422 19.403 1.00 84.00 110 THR A CA 1
ATOM 915 C C . THR A 1 110 ? -8.181 13.850 18.135 1.00 84.00 110 THR A C 1
ATOM 917 O O . THR A 1 110 ? -7.872 13.035 17.266 1.00 84.00 110 THR A O 1
ATOM 920 N N . SER A 1 111 ? -7.791 15.125 18.062 1.00 81.44 111 SER A N 1
ATOM 921 C CA . SER A 1 111 ? -6.971 15.665 16.967 1.00 81.44 111 SER A CA 1
ATOM 922 C C . SER A 1 111 ? -5.599 14.992 16.801 1.00 81.44 111 SER A C 1
ATOM 924 O O . SER A 1 111 ? -4.915 15.262 15.818 1.00 81.44 111 SER A O 1
ATOM 926 N N . GLY A 1 112 ? -5.167 14.174 17.769 1.00 84.44 112 GLY A N 1
ATOM 927 C CA . GLY A 1 112 ? -3.936 13.382 17.710 1.00 84.44 112 GLY A CA 1
ATOM 928 C C . GLY A 1 112 ? -4.109 11.995 17.084 1.00 84.44 112 GLY A C 1
ATOM 929 O O . GLY A 1 112 ? -3.117 11.278 16.945 1.00 84.44 112 GLY A O 1
ATOM 930 N N . SER A 1 113 ? -5.339 11.615 16.721 1.00 90.25 113 SER A N 1
ATOM 931 C CA . SER A 1 113 ? -5.638 10.307 16.144 1.00 90.25 113 SER A CA 1
ATOM 932 C C . SER A 1 113 ? -5.232 10.245 14.673 1.00 90.25 113 SER A C 1
ATOM 934 O O . SER A 1 113 ? -5.659 11.068 13.862 1.00 90.25 113 SER A O 1
ATOM 936 N N . GLU A 1 114 ? -4.420 9.254 14.314 1.00 93.69 114 GLU A N 1
ATOM 937 C CA . GLU A 1 114 ? -3.905 9.080 12.959 1.00 93.69 114 GLU A CA 1
ATOM 938 C C . GLU A 1 114 ? -3.900 7.616 12.511 1.00 93.69 114 GLU A C 1
ATOM 940 O O . GLU A 1 114 ? -3.743 6.682 13.300 1.00 93.69 114 GLU A O 1
ATOM 945 N N . ILE A 1 115 ? -4.041 7.436 11.203 1.00 92.75 115 ILE A N 1
ATOM 946 C CA . ILE A 1 115 ? -3.752 6.196 10.495 1.00 92.75 115 ILE A CA 1
ATOM 947 C C . ILE A 1 115 ? -2.547 6.433 9.594 1.00 92.75 115 ILE A C 1
ATOM 949 O O . ILE A 1 115 ? -2.406 7.478 8.948 1.00 92.75 115 ILE A O 1
ATOM 953 N N . GLN A 1 116 ? -1.657 5.454 9.569 1.00 93.56 116 GLN A N 1
ATOM 954 C CA . GLN A 1 116 ? -0.386 5.551 8.894 1.00 93.56 116 GLN A CA 1
ATOM 955 C C . GLN A 1 116 ? -0.181 4.362 7.961 1.00 93.56 116 GLN A C 1
ATOM 957 O O . GLN A 1 116 ? -0.252 3.210 8.377 1.00 93.56 116 GLN A O 1
ATOM 962 N N . LEU A 1 117 ? 0.155 4.653 6.707 1.00 91.88 117 LEU A N 1
ATOM 963 C CA . LEU A 1 117 ? 0.622 3.663 5.746 1.00 91.88 117 LEU A CA 1
ATOM 964 C C . LEU A 1 117 ? 2.137 3.803 5.581 1.00 91.88 117 LEU A C 1
ATOM 966 O O . LEU A 1 117 ? 2.626 4.831 5.103 1.00 91.88 117 LEU A O 1
ATOM 970 N N . ARG A 1 118 ? 2.888 2.774 5.975 1.00 91.81 118 ARG A N 1
ATOM 971 C CA . ARG A 1 118 ? 4.342 2.694 5.804 1.00 91.81 118 ARG A CA 1
ATOM 972 C C . ARG A 1 118 ? 4.688 1.780 4.645 1.00 91.81 118 ARG A C 1
ATOM 974 O O . ARG A 1 118 ? 4.296 0.617 4.602 1.00 91.81 118 ARG A O 1
ATOM 981 N N . CYS A 1 119 ? 5.474 2.311 3.726 1.00 87.75 119 CYS A N 1
ATOM 982 C CA . CYS A 1 119 ? 6.056 1.586 2.613 1.00 87.75 119 CYS A CA 1
ATOM 983 C C . CYS A 1 119 ? 7.563 1.478 2.843 1.00 87.75 119 CYS A C 1
ATOM 985 O O . CYS A 1 119 ? 8.226 2.477 3.122 1.00 87.75 119 CYS A O 1
ATOM 987 N N . TYR A 1 120 ? 8.125 0.277 2.705 1.00 77.31 120 TYR A N 1
ATOM 988 C CA . TYR A 1 120 ? 9.565 0.093 2.876 1.00 77.31 120 TYR A CA 1
ATOM 989 C C . TYR A 1 120 ? 10.359 0.937 1.862 1.00 77.31 120 TYR A C 1
ATOM 991 O O . TYR A 1 120 ? 10.015 0.992 0.675 1.00 77.31 120 TYR A O 1
ATOM 999 N N . GLU A 1 121 ? 11.428 1.591 2.325 1.00 66.44 121 GLU A N 1
ATOM 1000 C CA . GLU A 1 121 ? 12.176 2.562 1.522 1.00 66.44 121 GLU A CA 1
ATOM 1001 C C . GLU A 1 121 ? 12.677 1.971 0.191 1.00 66.44 121 GLU A C 1
ATOM 1003 O O . GLU A 1 121 ? 13.150 0.832 0.121 1.00 66.44 121 GLU A O 1
ATOM 1008 N N . LYS A 1 122 ? 12.615 2.788 -0.872 1.00 71.81 122 LYS A N 1
ATOM 1009 C CA . LYS A 1 122 ? 13.112 2.485 -2.232 1.00 71.81 122 LYS A CA 1
ATOM 1010 C C . LYS A 1 122 ? 12.373 1.362 -2.975 1.00 71.81 122 LYS A C 1
ATOM 1012 O O . LYS A 1 122 ? 12.917 0.824 -3.939 1.00 71.81 122 LYS A O 1
ATOM 1017 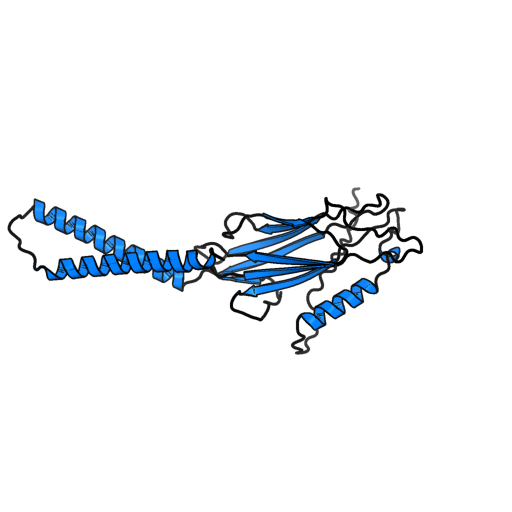N N . ARG A 1 123 ? 11.174 0.973 -2.530 1.00 81.81 123 ARG A N 1
ATOM 1018 C CA . ARG A 1 123 ? 10.290 0.029 -3.252 1.00 81.81 123 ARG A CA 1
ATOM 1019 C C . ARG A 1 123 ? 9.108 0.704 -3.938 1.00 81.81 123 ARG A C 1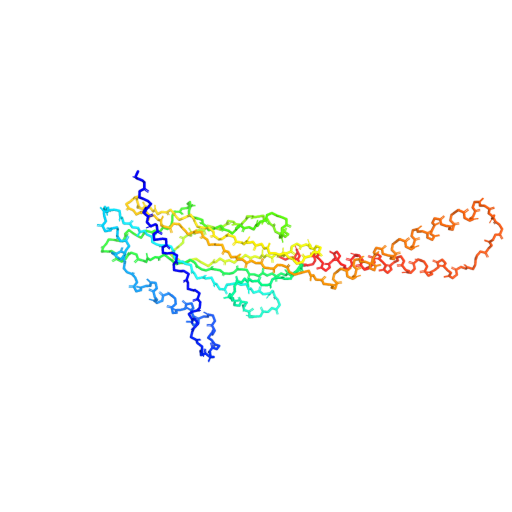
ATOM 1021 O O . ARG A 1 123 ? 8.496 0.116 -4.824 1.00 81.81 123 ARG A O 1
ATOM 1028 N N . PHE A 1 124 ? 8.819 1.932 -3.536 1.00 84.31 124 PHE A N 1
ATOM 1029 C CA . PHE A 1 124 ? 7.761 2.767 -4.077 1.00 84.31 124 PHE A CA 1
ATOM 1030 C C . PHE A 1 124 ? 8.343 4.139 -4.402 1.00 84.31 124 PHE A C 1
ATOM 1032 O O . PHE A 1 124 ? 9.313 4.573 -3.778 1.00 84.31 124 PHE A O 1
ATOM 1039 N N . GLU A 1 125 ? 7.777 4.798 -5.403 1.00 82.50 125 GLU A N 1
ATOM 1040 C CA . GLU A 1 125 ? 8.201 6.130 -5.846 1.00 82.50 125 GLU A CA 1
ATOM 1041 C C . GLU A 1 125 ? 7.611 7.233 -4.960 1.00 82.50 125 GLU A C 1
ATOM 1043 O O . GLU A 1 125 ? 8.133 8.346 -4.897 1.00 82.50 125 GLU A O 1
ATOM 1048 N N . ASN A 1 126 ? 6.530 6.917 -4.245 1.00 79.00 126 ASN A N 1
ATOM 1049 C CA . ASN A 1 126 ? 5.922 7.799 -3.264 1.00 79.00 126 ASN A CA 1
ATOM 1050 C C . ASN A 1 126 ? 6.785 7.956 -1.998 1.00 79.00 126 ASN A C 1
ATOM 1052 O O . ASN A 1 126 ? 7.790 7.274 -1.796 1.00 79.00 126 ASN A O 1
ATOM 1056 N N . LYS A 1 127 ? 6.352 8.858 -1.105 1.00 76.88 127 LYS A N 1
ATOM 1057 C CA . LYS A 1 127 ? 6.939 8.991 0.233 1.00 76.88 127 LYS A CA 1
ATOM 1058 C C . LYS A 1 127 ? 6.875 7.642 0.975 1.00 76.88 127 LYS A C 1
ATOM 1060 O O . LYS A 1 127 ? 5.892 6.921 0.814 1.00 76.88 127 LYS A O 1
ATOM 1065 N N . PRO A 1 128 ? 7.875 7.319 1.816 1.00 80.69 128 PRO A N 1
ATOM 1066 C CA . PRO A 1 128 ? 7.903 6.066 2.580 1.00 80.69 128 PRO A CA 1
ATOM 1067 C C . PRO A 1 128 ? 6.767 5.974 3.608 1.00 80.69 128 PRO A C 1
ATOM 1069 O O . PRO A 1 128 ? 6.478 4.907 4.138 1.00 80.69 128 PRO A O 1
ATOM 1072 N N . GLU A 1 129 ? 6.119 7.097 3.895 1.00 84.75 129 GLU A N 1
ATOM 1073 C CA . GLU A 1 129 ? 5.137 7.231 4.948 1.00 84.75 129 GLU A CA 1
ATOM 1074 C C . GLU A 1 129 ? 4.019 8.174 4.509 1.00 84.75 129 GLU A C 1
ATOM 1076 O O . GLU A 1 129 ? 4.268 9.295 4.050 1.00 84.75 129 GLU A O 1
ATOM 1081 N N . PHE A 1 130 ? 2.786 7.710 4.690 1.00 88.50 130 PHE A N 1
ATOM 1082 C CA . PHE A 1 130 ? 1.571 8.491 4.526 1.00 88.50 130 PHE A CA 1
ATOM 1083 C C . PHE A 1 130 ? 0.823 8.515 5.846 1.00 88.50 130 PHE A C 1
ATOM 1085 O O . PHE A 1 130 ? 0.588 7.463 6.433 1.00 88.50 130 PHE A O 1
ATOM 1092 N N . LYS A 1 131 ? 0.436 9.707 6.288 1.00 91.81 131 LYS A N 1
ATOM 1093 C CA . LYS A 1 131 ? -0.356 9.907 7.497 1.00 91.81 131 LYS A CA 1
ATOM 1094 C C . LYS A 1 131 ? -1.663 10.583 7.135 1.00 91.81 131 LYS A C 1
ATOM 1096 O O . LYS A 1 131 ? -1.649 11.571 6.398 1.00 91.81 131 LYS A O 1
ATOM 1101 N N . SER A 1 132 ? -2.750 10.072 7.688 1.00 91.75 132 SER A N 1
ATOM 1102 C CA . SER A 1 132 ? -4.081 10.655 7.576 1.00 91.75 132 SER A CA 1
ATOM 1103 C C . SER A 1 132 ? -4.679 10.782 8.973 1.00 91.75 132 SER A C 1
ATOM 1105 O O . SER A 1 132 ? -4.501 9.896 9.807 1.00 91.75 132 SER A O 1
ATOM 1107 N N . LEU A 1 133 ? -5.357 11.896 9.242 1.00 91.56 133 LEU A N 1
ATOM 1108 C CA . LEU A 1 133 ? -6.021 12.115 10.525 1.00 91.56 133 LEU A CA 1
ATOM 1109 C C . LEU A 1 133 ? -7.328 11.325 10.579 1.00 91.56 133 LEU A C 1
ATOM 1111 O O . LEU A 1 133 ? -8.036 11.244 9.577 1.00 91.56 133 LEU A O 1
ATOM 1115 N N . VAL A 1 134 ? -7.638 10.785 11.754 1.00 88.88 134 VAL A N 1
ATOM 1116 C CA . VAL A 1 134 ? -8.915 10.133 12.056 1.00 88.88 134 VAL A CA 1
ATOM 1117 C C . VAL A 1 134 ? -9.734 11.129 12.866 1.00 88.88 134 VAL A C 1
ATOM 1119 O O . VAL A 1 134 ? -9.337 11.513 13.965 1.00 88.88 134 VAL A O 1
ATOM 1122 N N . GLY A 1 135 ? -10.835 11.603 12.296 1.00 83.75 135 GLY A N 1
ATOM 1123 C CA . GLY A 1 135 ? -11.684 12.636 12.884 1.00 83.75 135 GLY A CA 1
ATOM 1124 C C . GLY A 1 135 ? -13.031 12.116 13.367 1.00 83.75 135 GLY A C 1
ATOM 1125 O O . GLY A 1 135 ? -13.682 12.778 14.176 1.00 83.75 135 GLY A O 1
ATOM 1126 N N . THR A 1 136 ? -13.471 10.952 12.889 1.00 85.31 136 THR A N 1
ATOM 1127 C CA . THR A 1 136 ? -14.809 10.438 13.189 1.00 85.31 136 THR A CA 1
ATOM 1128 C C . THR A 1 136 ? -14.797 8.959 13.586 1.00 85.31 136 THR A C 1
ATOM 1130 O O . THR A 1 136 ? -13.767 8.291 13.604 1.00 85.31 136 THR A O 1
ATOM 1133 N N . TYR A 1 137 ? -15.970 8.428 13.942 1.00 82.94 137 TYR A N 1
ATOM 1134 C CA . TYR A 1 137 ? -16.157 6.994 14.202 1.00 82.94 137 TYR A CA 1
ATOM 1135 C C . TYR A 1 137 ? -16.027 6.127 12.951 1.00 82.94 137 TYR A C 1
ATOM 1137 O O . TYR A 1 137 ? -15.973 4.898 13.052 1.00 82.94 137 TYR A O 1
ATOM 1145 N N . TYR A 1 138 ? -16.069 6.762 11.784 1.00 87.00 138 TYR A N 1
ATOM 1146 C CA . TYR A 1 138 ? -16.023 6.116 10.496 1.00 87.00 138 TYR A CA 1
ATOM 1147 C C . TYR A 1 138 ? -15.309 7.009 9.489 1.00 87.00 138 TYR A C 1
ATOM 1149 O O . TYR A 1 138 ? -15.891 7.969 8.992 1.00 87.00 138 TYR A O 1
ATOM 1157 N N . ASP A 1 139 ? -14.069 6.661 9.172 1.00 89.81 139 ASP A N 1
ATOM 1158 C CA . ASP A 1 139 ? -13.297 7.375 8.164 1.00 89.81 139 ASP A CA 1
ATOM 1159 C C . ASP A 1 139 ? -12.774 6.390 7.115 1.00 89.81 139 ASP A C 1
ATOM 1161 O O . ASP A 1 139 ? -12.300 5.292 7.433 1.00 89.81 139 ASP A O 1
ATOM 1165 N N . GLU A 1 140 ? -12.857 6.807 5.856 1.00 90.50 140 GLU A N 1
ATOM 1166 C CA . GLU A 1 140 ? -12.313 6.103 4.699 1.00 90.50 140 GLU A CA 1
ATOM 1167 C C . GLU A 1 140 ? -10.971 6.721 4.300 1.00 90.50 140 GLU A C 1
ATOM 1169 O O . GLU A 1 140 ? -10.800 7.944 4.278 1.00 90.50 140 GLU A O 1
ATOM 1174 N N . PHE A 1 141 ? -10.011 5.873 3.941 1.00 90.56 141 PHE A N 1
ATOM 1175 C CA . PHE A 1 141 ? -8.670 6.290 3.562 1.00 90.56 141 PHE A CA 1
ATOM 1176 C C . PHE A 1 141 ? -8.264 5.701 2.223 1.00 90.56 141 PHE A C 1
ATOM 1178 O O . PHE A 1 141 ? -8.427 4.510 1.953 1.00 90.56 141 PHE A O 1
ATOM 1185 N N . PHE A 1 142 ? -7.672 6.565 1.406 1.00 90.31 142 PHE A N 1
ATOM 1186 C CA . PHE A 1 142 ? -7.274 6.256 0.048 1.00 90.31 142 PHE A CA 1
ATOM 1187 C C . PHE A 1 142 ? -5.851 6.740 -0.208 1.00 90.31 142 PHE A C 1
ATOM 1189 O O . PHE A 1 142 ? -5.561 7.936 -0.109 1.00 90.31 142 PHE A O 1
ATOM 1196 N N . TRP A 1 143 ? -4.959 5.819 -0.574 1.00 91.62 143 TRP A N 1
ATOM 1197 C CA . TRP A 1 143 ? -3.572 6.142 -0.901 1.00 91.62 143 TRP A CA 1
ATOM 1198 C C . TRP A 1 143 ? -3.192 5.644 -2.283 1.00 91.62 143 TRP A C 1
ATOM 1200 O O . TRP A 1 143 ? -3.440 4.497 -2.650 1.00 91.62 143 TRP A O 1
ATOM 1210 N N . ARG A 1 144 ? -2.519 6.511 -3.037 1.00 90.88 144 ARG A N 1
ATOM 1211 C CA . ARG A 1 144 ? -1.902 6.164 -4.315 1.00 90.88 144 ARG A CA 1
ATOM 1212 C C . ARG A 1 144 ? -0.490 5.650 -4.088 1.00 90.88 144 ARG A C 1
ATOM 1214 O O . ARG A 1 144 ? 0.320 6.322 -3.450 1.00 90.88 144 ARG A O 1
ATOM 1221 N N . LEU A 1 145 ? -0.196 4.498 -4.670 1.00 90.31 145 LEU A N 1
ATOM 1222 C CA . LEU A 1 145 ? 1.077 3.805 -4.582 1.00 90.31 145 LEU A CA 1
ATOM 1223 C C . LEU A 1 145 ? 1.575 3.454 -5.980 1.00 90.31 145 LEU A C 1
ATOM 1225 O O . LEU A 1 145 ? 0.860 2.840 -6.771 1.00 90.31 145 LEU A O 1
ATOM 1229 N N . VAL A 1 146 ? 2.821 3.818 -6.262 1.00 89.69 146 VAL A N 1
ATOM 1230 C CA . VAL A 1 146 ? 3.505 3.504 -7.516 1.00 89.69 146 VAL A CA 1
ATOM 1231 C C . VAL A 1 146 ? 4.768 2.710 -7.187 1.00 89.69 146 VAL A C 1
ATOM 1233 O O . VAL A 1 146 ? 5.673 3.246 -6.539 1.00 89.69 146 VAL A O 1
ATOM 1236 N N . PRO A 1 147 ? 4.840 1.417 -7.548 1.00 89.06 147 PRO A N 1
ATOM 1237 C CA . PRO A 1 147 ? 6.024 0.606 -7.315 1.00 89.06 147 PRO A CA 1
ATOM 1238 C C . PRO A 1 147 ? 7.200 1.106 -8.156 1.00 89.06 147 PRO A C 1
ATOM 1240 O O . PRO A 1 147 ? 7.068 1.316 -9.363 1.00 89.06 147 PRO A O 1
ATOM 1243 N N . SER A 1 148 ? 8.358 1.254 -7.517 1.00 84.94 148 SER A N 1
ATOM 1244 C CA . SER A 1 148 ? 9.571 1.759 -8.160 1.00 84.94 148 SER A CA 1
ATOM 1245 C C . SER A 1 148 ? 10.175 0.755 -9.136 1.00 84.94 148 SER A C 1
ATOM 1247 O O . SER A 1 148 ? 9.846 -0.434 -9.118 1.00 84.94 148 SER A O 1
ATOM 1249 N N . SER A 1 149 ? 11.143 1.220 -9.927 1.00 80.75 149 SER A N 1
ATOM 1250 C CA . SER A 1 149 ? 11.872 0.344 -10.839 1.00 80.75 149 SER A CA 1
ATOM 1251 C C . SER A 1 149 ? 12.667 -0.750 -10.125 1.00 80.75 149 SER A C 1
ATOM 1253 O O . SER A 1 149 ? 13.327 -0.494 -9.111 1.00 80.75 149 SER A O 1
ATOM 1255 N N . LEU A 1 150 ? 12.591 -1.986 -10.637 1.00 78.94 150 LEU A N 1
ATOM 1256 C CA . LEU A 1 150 ? 13.228 -3.162 -10.038 1.00 78.94 150 LEU A CA 1
ATOM 1257 C C . LEU A 1 150 ? 13.909 -4.057 -11.084 1.00 78.94 150 LEU A C 1
ATOM 1259 O O . LEU A 1 150 ? 13.319 -4.480 -12.080 1.00 78.94 150 LEU A O 1
ATOM 1263 N N . SER A 1 151 ? 15.150 -4.463 -10.801 1.00 76.88 151 SER A N 1
ATOM 1264 C CA . SER A 1 151 ? 15.900 -5.411 -11.641 1.00 76.88 151 SER A CA 1
ATOM 1265 C C . SER A 1 151 ? 15.270 -6.804 -11.668 1.00 76.88 151 SER A C 1
ATOM 1267 O O . SER A 1 151 ? 15.292 -7.480 -12.694 1.00 76.88 151 SER A O 1
ATOM 1269 N N . GLU A 1 152 ? 14.642 -7.205 -10.570 1.00 84.12 152 GLU A N 1
ATOM 1270 C CA . GLU A 1 152 ? 14.055 -8.522 -10.365 1.00 84.12 152 GLU A CA 1
ATOM 1271 C C . GLU A 1 152 ? 12.774 -8.400 -9.551 1.00 84.12 152 GLU A C 1
ATOM 1273 O O . GLU A 1 152 ? 12.538 -7.409 -8.858 1.00 84.12 152 GLU A O 1
ATOM 1278 N N . LYS A 1 153 ? 11.968 -9.453 -9.609 1.00 87.75 153 LYS A N 1
ATOM 1279 C CA . LYS A 1 153 ? 10.790 -9.611 -8.771 1.00 87.75 153 LYS A CA 1
ATOM 1280 C C . LYS A 1 153 ? 11.175 -9.561 -7.288 1.00 87.75 153 LYS A C 1
ATOM 1282 O O . LYS A 1 153 ? 12.129 -10.220 -6.874 1.00 87.75 153 LYS A O 1
ATOM 1287 N N . ARG A 1 154 ? 10.450 -8.786 -6.480 1.00 88.31 154 ARG A N 1
ATOM 1288 C CA . ARG A 1 154 ? 10.766 -8.591 -5.054 1.00 88.31 154 ARG A CA 1
ATOM 1289 C C . ARG A 1 154 ? 9.524 -8.709 -4.187 1.00 88.31 154 ARG A C 1
ATOM 1291 O O . ARG A 1 154 ? 8.503 -8.102 -4.484 1.00 88.31 154 ARG A O 1
ATOM 1298 N N . MET A 1 155 ? 9.670 -9.428 -3.079 1.00 89.50 155 MET A N 1
ATOM 1299 C CA . MET A 1 155 ? 8.725 -9.377 -1.968 1.00 89.50 155 MET A CA 1
ATOM 1300 C C . MET A 1 155 ? 9.057 -8.188 -1.066 1.00 89.50 155 MET A C 1
ATOM 1302 O O . MET A 1 155 ? 10.225 -7.914 -0.779 1.00 89.50 155 MET A O 1
ATOM 1306 N N . THR A 1 156 ? 8.026 -7.485 -0.627 1.00 90.19 156 THR A N 1
ATOM 1307 C CA . THR A 1 156 ? 8.070 -6.382 0.328 1.00 90.19 156 THR A CA 1
ATOM 1308 C C . THR A 1 156 ? 6.797 -6.398 1.173 1.00 90.19 156 THR A C 1
ATOM 1310 O O . THR A 1 156 ? 5.928 -7.246 0.975 1.00 90.19 156 THR A O 1
ATOM 1313 N N . THR A 1 157 ? 6.696 -5.479 2.122 1.00 90.00 157 THR A N 1
ATOM 1314 C CA . THR A 1 157 ? 5.554 -5.360 3.023 1.00 90.00 157 THR A CA 1
ATOM 1315 C C . THR A 1 157 ? 5.143 -3.900 3.085 1.00 90.00 157 THR A C 1
ATOM 1317 O O . THR A 1 157 ? 5.999 -3.010 3.093 1.00 90.00 157 THR A O 1
ATOM 1320 N N . ILE A 1 158 ? 3.837 -3.669 3.111 1.00 90.56 158 ILE A N 1
ATOM 1321 C CA . ILE A 1 158 ? 3.242 -2.386 3.465 1.00 90.56 158 ILE A CA 1
ATOM 1322 C C . ILE A 1 158 ? 2.608 -2.556 4.839 1.00 90.56 158 ILE A C 1
ATOM 1324 O O . ILE A 1 158 ? 1.802 -3.464 5.027 1.00 90.56 158 ILE A O 1
ATOM 1328 N N . SER A 1 159 ? 2.972 -1.695 5.780 1.00 91.81 159 SER A N 1
ATOM 1329 C CA . SER A 1 159 ? 2.463 -1.752 7.149 1.00 91.81 159 SER A CA 1
ATOM 1330 C C . SER A 1 159 ? 1.413 -0.665 7.340 1.00 91.81 159 SER A C 1
ATOM 1332 O O . SER A 1 159 ? 1.686 0.519 7.131 1.00 91.81 159 SER A O 1
ATOM 1334 N N . LEU A 1 160 ? 0.204 -1.070 7.711 1.00 91.56 160 LEU A N 1
ATOM 1335 C CA . LEU A 1 160 ? -0.876 -0.185 8.120 1.00 91.56 160 LEU A CA 1
ATOM 1336 C C . LEU A 1 160 ? -0.872 -0.109 9.644 1.00 91.56 160 LEU A C 1
ATOM 1338 O O . LEU A 1 160 ? -1.090 -1.112 10.316 1.00 91.56 160 LEU A O 1
ATOM 1342 N N . GLU A 1 161 ? -0.621 1.071 10.187 1.00 92.94 161 GLU A N 1
ATOM 1343 C CA . GLU A 1 161 ? -0.573 1.318 11.623 1.00 92.94 161 GLU A CA 1
ATOM 1344 C C . GLU A 1 161 ? -1.649 2.324 12.014 1.00 92.94 161 GLU A C 1
ATOM 1346 O O . GLU A 1 161 ? -1.943 3.263 11.273 1.00 92.94 161 GLU A O 1
ATOM 1351 N N . THR A 1 162 ? -2.216 2.149 13.200 1.00 91.62 162 THR A N 1
ATOM 1352 C CA . THR A 1 162 ? -3.123 3.126 13.793 1.00 91.62 162 THR A CA 1
ATOM 1353 C C . THR A 1 162 ? -2.593 3.648 15.100 1.00 91.62 162 THR A C 1
ATOM 1355 O O . THR A 1 162 ? -1.942 2.951 15.877 1.00 91.62 162 THR A O 1
ATOM 1358 N N . LYS A 1 163 ? -2.919 4.905 15.351 1.00 91.50 163 LYS A N 1
ATOM 1359 C CA . LYS A 1 163 ? -2.733 5.544 16.633 1.00 91.50 163 LYS A CA 1
ATOM 1360 C C . LYS A 1 163 ? -3.994 6.336 16.926 1.00 91.50 163 LYS A C 1
ATOM 1362 O O . LYS A 1 163 ? -4.110 7.484 16.522 1.00 91.50 163 LYS A O 1
ATOM 1367 N N . ILE A 1 164 ? -4.946 5.703 17.596 1.00 88.62 164 ILE A N 1
ATOM 1368 C CA . ILE A 1 164 ? -6.194 6.329 18.017 1.00 88.62 164 ILE A CA 1
ATOM 1369 C C . ILE A 1 164 ? -6.053 6.783 19.466 1.00 88.62 164 ILE A C 1
ATOM 1371 O O . ILE A 1 164 ? -5.625 6.033 20.345 1.00 88.62 164 ILE A O 1
ATOM 1375 N N . GLU A 1 165 ? -6.428 8.031 19.706 1.00 86.38 165 GLU A N 1
ATOM 1376 C CA . GLU A 1 165 ? -6.465 8.653 21.019 1.00 86.38 165 GLU A CA 1
ATOM 1377 C C . GLU A 1 165 ? -7.912 9.059 21.312 1.00 86.38 165 GLU A C 1
ATOM 1379 O O . GLU A 1 165 ? -8.564 9.722 20.505 1.00 86.38 165 GLU A O 1
ATOM 1384 N N . LEU A 1 166 ? -8.431 8.650 22.468 1.00 80.88 166 LEU A N 1
ATOM 1385 C CA . LEU A 1 166 ? -9.789 8.983 22.895 1.00 80.88 166 LEU A CA 1
ATOM 1386 C C . LEU A 1 166 ? -9.771 10.097 23.934 1.00 80.88 166 LEU A C 1
ATOM 1388 O O . LEU A 1 166 ? -8.810 10.275 24.679 1.00 80.88 166 LEU A O 1
ATOM 1392 N N . SER A 1 167 ? -10.882 10.826 24.010 1.00 77.19 167 SER A N 1
ATOM 1393 C CA . SER A 1 167 ? -11.063 11.892 25.001 1.00 77.19 167 SER A CA 1
ATOM 1394 C C . SER A 1 167 ? -11.223 11.370 26.439 1.00 77.19 167 SER A C 1
ATOM 1396 O O . SER A 1 167 ? -11.029 12.128 27.388 1.00 77.19 167 SER A O 1
ATOM 1398 N N . ASP A 1 168 ? -11.608 10.102 26.616 1.00 76.69 168 ASP A N 1
ATOM 1399 C CA . ASP A 1 168 ? -11.794 9.479 27.930 1.00 76.69 168 ASP A CA 1
ATOM 1400 C C . ASP A 1 168 ? -10.558 8.640 28.309 1.00 76.69 168 ASP A C 1
ATOM 1402 O O . ASP A 1 168 ? -10.294 7.626 27.659 1.00 76.69 168 ASP A O 1
ATOM 1406 N N . PRO A 1 169 ? -9.812 9.015 29.365 1.00 72.94 169 PRO A N 1
ATOM 1407 C CA . PRO A 1 169 ? -8.603 8.303 29.774 1.00 72.94 169 PRO A CA 1
ATOM 1408 C C . PRO A 1 169 ? -8.876 6.917 30.377 1.00 72.94 169 PRO A C 1
ATOM 1410 O O . PRO A 1 169 ? -7.932 6.157 30.582 1.00 72.94 169 PRO A O 1
ATOM 1413 N N . ASN A 1 170 ? -10.133 6.571 30.678 1.00 75.50 170 ASN A N 1
ATOM 1414 C CA . ASN A 1 170 ? -10.483 5.253 31.218 1.00 75.50 170 ASN A CA 1
ATOM 1415 C C . ASN A 1 170 ? -10.469 4.145 30.155 1.00 75.50 170 ASN A C 1
ATOM 1417 O O . ASN A 1 170 ? -10.525 2.966 30.504 1.00 75.50 170 ASN A O 1
ATOM 1421 N N . PHE A 1 171 ? -10.410 4.512 28.873 1.00 76.75 171 PHE A N 1
ATOM 1422 C CA . PHE A 1 171 ? -10.383 3.569 27.763 1.00 76.75 171 PHE A CA 1
ATOM 1423 C C . PHE A 1 171 ? -8.968 3.428 27.225 1.00 76.75 171 PHE A C 1
ATOM 1425 O O . PHE A 1 171 ? -8.329 4.398 26.816 1.00 76.75 171 PHE A O 1
ATOM 1432 N N . LYS A 1 172 ? -8.491 2.186 27.175 1.00 82.81 172 LYS A N 1
ATOM 1433 C CA . LYS A 1 172 ? -7.202 1.861 26.572 1.00 82.81 172 LYS A CA 1
ATOM 1434 C C . LYS A 1 172 ? -7.425 1.389 25.148 1.00 82.81 172 LYS A C 1
ATOM 1436 O O . LYS A 1 172 ? -8.009 0.330 24.917 1.00 82.81 172 LYS A O 1
ATOM 1441 N N . VAL A 1 173 ? -6.987 2.197 24.189 1.00 84.25 173 VAL A N 1
ATOM 1442 C CA . VAL A 1 173 ? -7.212 1.904 22.773 1.00 84.25 173 VAL A CA 1
ATOM 1443 C C . VAL A 1 173 ? -6.277 0.802 22.296 1.00 84.25 173 VAL A C 1
ATOM 1445 O O . VAL A 1 173 ? -5.066 0.846 22.526 1.00 84.25 173 VAL A O 1
ATOM 1448 N N . LEU A 1 174 ? -6.845 -0.187 21.613 1.00 81.25 174 LEU A N 1
ATOM 1449 C CA . LEU A 1 174 ? -6.097 -1.253 20.963 1.00 81.25 174 LEU A CA 1
ATOM 1450 C C . LEU A 1 174 ? -5.700 -0.804 19.560 1.00 81.25 174 LEU A C 1
ATOM 1452 O O . LEU A 1 174 ? -6.373 -1.107 18.577 1.00 81.25 174 LEU A O 1
ATOM 1456 N N . ASN A 1 175 ? -4.597 -0.064 19.491 1.00 81.06 175 ASN A N 1
ATOM 1457 C CA . ASN A 1 175 ? -3.973 0.296 18.225 1.00 81.06 175 ASN A CA 1
ATOM 1458 C C . ASN A 1 175 ? -3.566 -0.962 17.447 1.00 81.06 175 ASN A C 1
ATOM 1460 O O . ASN A 1 175 ? -2.984 -1.903 17.993 1.00 81.06 175 ASN A O 1
ATOM 1464 N N . THR A 1 176 ? -3.875 -0.961 16.159 1.00 83.88 176 THR A N 1
ATOM 1465 C CA . THR A 1 176 ? -3.595 -2.040 15.217 1.00 83.88 176 THR A CA 1
ATOM 1466 C C . THR A 1 176 ? -2.315 -1.759 14.431 1.00 83.88 176 THR A C 1
ATOM 1468 O O . THR A 1 176 ? -1.992 -0.620 14.090 1.00 83.88 176 THR A O 1
ATOM 1471 N N . SER A 1 177 ? -1.585 -2.828 14.121 1.00 89.19 177 SER A N 1
ATOM 1472 C CA . SER A 1 177 ? -0.509 -2.830 13.135 1.00 89.19 177 SER A CA 1
ATOM 1473 C C . SER A 1 177 ? -0.707 -4.056 12.254 1.00 89.19 177 SER A C 1
ATOM 1475 O O . SER A 1 177 ? -0.813 -5.179 12.752 1.00 89.19 177 SER A O 1
ATOM 1477 N N . ILE A 1 178 ? -0.867 -3.824 10.957 1.00 88.19 178 ILE A N 1
ATOM 1478 C CA . ILE A 1 178 ? -1.218 -4.834 9.969 1.00 88.19 178 ILE A CA 1
ATOM 1479 C C . ILE A 1 178 ? -0.173 -4.804 8.863 1.00 88.19 178 ILE A C 1
ATOM 1481 O O . ILE A 1 178 ? -0.071 -3.834 8.115 1.00 88.19 178 ILE A O 1
ATOM 1485 N N . ASP A 1 179 ? 0.542 -5.911 8.717 1.00 89.25 179 ASP A N 1
ATOM 1486 C CA . ASP A 1 179 ? 1.529 -6.096 7.665 1.00 89.25 179 ASP A CA 1
ATOM 1487 C C . ASP A 1 179 ? 0.906 -6.790 6.453 1.00 89.25 179 ASP A C 1
ATOM 1489 O O . ASP A 1 179 ? 0.474 -7.942 6.511 1.00 89.25 179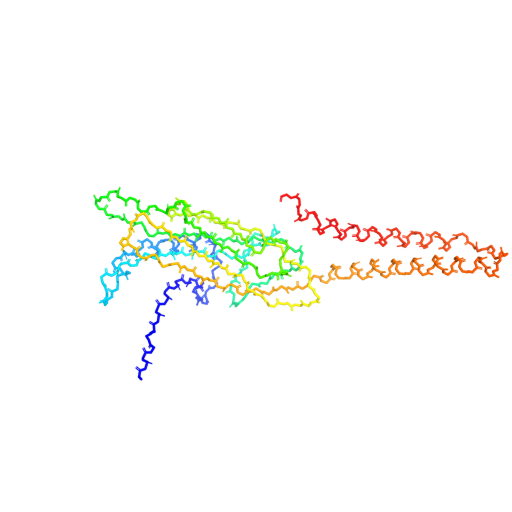 ASP A O 1
ATOM 1493 N N . LEU A 1 180 ? 0.884 -6.083 5.326 1.00 87.94 180 LEU A N 1
ATOM 1494 C CA . LEU A 1 180 ? 0.372 -6.569 4.055 1.00 87.94 180 LEU A CA 1
ATOM 1495 C C . LEU A 1 180 ? 1.544 -6.970 3.154 1.00 87.94 180 LEU A C 1
ATOM 1497 O O . LEU A 1 180 ? 2.277 -6.097 2.679 1.00 87.94 180 LEU A O 1
ATOM 1501 N N . PRO A 1 181 ? 1.752 -8.271 2.893 1.00 89.25 181 PRO A N 1
ATOM 1502 C CA . PRO A 1 181 ? 2.794 -8.712 1.981 1.00 89.25 181 PRO A CA 1
ATOM 1503 C C . PRO A 1 181 ? 2.447 -8.332 0.539 1.00 89.25 181 PRO A C 1
ATOM 1505 O O . PRO A 1 181 ? 1.332 -8.542 0.053 1.00 89.25 181 PRO A O 1
ATOM 1508 N N . VAL A 1 182 ? 3.440 -7.795 -0.160 1.00 89.38 182 VAL A N 1
ATOM 1509 C CA . VAL A 1 182 ? 3.339 -7.295 -1.526 1.00 89.38 182 VAL A CA 1
ATOM 1510 C C . VAL A 1 182 ? 4.483 -7.844 -2.362 1.00 89.38 182 VAL A C 1
ATOM 1512 O O . VAL A 1 182 ? 5.649 -7.815 -1.984 1.00 89.38 182 VAL A O 1
ATOM 1515 N N . GLU A 1 183 ? 4.146 -8.316 -3.545 1.00 90.81 183 GLU A N 1
ATOM 1516 C CA . GLU A 1 183 ? 5.064 -8.783 -4.560 1.00 90.81 183 GLU A CA 1
ATOM 1517 C C . GLU A 1 183 ? 5.094 -7.774 -5.702 1.00 90.81 183 GLU A C 1
ATOM 1519 O O . GLU A 1 183 ? 4.089 -7.571 -6.382 1.00 90.81 183 GLU A O 1
ATOM 1524 N N . ILE A 1 184 ? 6.247 -7.155 -5.940 1.00 90.06 184 ILE A N 1
ATOM 1525 C CA . ILE A 1 184 ? 6.430 -6.233 -7.059 1.00 90.06 184 ILE A CA 1
ATOM 1526 C C . ILE A 1 184 ? 7.126 -6.986 -8.189 1.00 90.06 184 ILE A C 1
ATOM 1528 O O . ILE A 1 184 ? 8.249 -7.479 -8.039 1.00 90.06 184 ILE A O 1
ATOM 1532 N N . SER A 1 185 ? 6.442 -7.080 -9.325 1.00 90.44 185 SER A N 1
ATOM 1533 C CA . SER A 1 185 ? 6.944 -7.704 -10.544 1.00 90.44 185 SER A CA 1
ATOM 1534 C C . SER A 1 185 ? 7.474 -6.647 -11.512 1.00 90.44 185 SER A C 1
ATOM 1536 O O . SER A 1 185 ? 6.817 -5.622 -11.712 1.00 90.44 185 SER A O 1
ATOM 1538 N N . PRO A 1 186 ? 8.638 -6.886 -12.137 1.00 87.12 186 PRO A N 1
ATOM 1539 C CA . PRO A 1 186 ? 9.184 -5.954 -13.103 1.00 87.12 186 PRO A CA 1
ATOM 1540 C C . PRO A 1 186 ? 8.330 -5.905 -14.365 1.00 87.12 186 PRO A C 1
ATOM 1542 O O . PRO A 1 186 ? 7.762 -6.915 -14.791 1.00 87.12 186 PRO A O 1
ATOM 1545 N N . ASN A 1 187 ? 8.301 -4.746 -15.008 1.00 85.25 187 ASN A N 1
ATOM 1546 C CA . ASN A 1 187 ? 7.614 -4.584 -16.277 1.00 85.25 187 ASN A CA 1
ATOM 1547 C C . ASN A 1 187 ? 8.608 -4.763 -17.433 1.00 85.25 187 ASN A C 1
ATOM 1549 O O . ASN A 1 187 ? 9.408 -3.879 -17.743 1.00 85.25 187 ASN A O 1
ATOM 1553 N N . PHE A 1 188 ? 8.556 -5.926 -18.089 1.00 80.12 188 PHE A N 1
ATOM 1554 C CA . PHE A 1 188 ? 9.482 -6.271 -19.174 1.00 80.12 188 PHE A CA 1
ATOM 1555 C C . PHE A 1 188 ? 9.454 -5.277 -20.339 1.00 80.12 188 PHE A C 1
ATOM 1557 O O . PHE A 1 188 ? 10.493 -5.049 -20.954 1.00 80.12 188 PHE A O 1
ATOM 1564 N N . ASN A 1 189 ? 8.311 -4.641 -20.611 1.00 79.19 189 ASN A N 1
ATOM 1565 C CA . ASN A 1 189 ? 8.206 -3.664 -21.694 1.00 79.19 189 ASN A CA 1
ATOM 1566 C C . ASN A 1 189 ? 9.066 -2.424 -21.418 1.00 79.19 189 ASN A C 1
ATOM 1568 O O . ASN A 1 189 ? 9.738 -1.937 -22.327 1.00 79.19 189 ASN A O 1
ATOM 1572 N N . PHE A 1 190 ? 9.105 -1.954 -20.165 1.00 73.88 190 PHE A N 1
ATOM 1573 C CA . PHE A 1 190 ? 9.988 -0.854 -19.771 1.00 73.88 190 PHE A CA 1
ATOM 1574 C C . PHE A 1 190 ? 11.459 -1.245 -19.921 1.00 73.88 190 PHE A C 1
ATOM 1576 O O . PHE A 1 190 ? 12.225 -0.489 -20.511 1.00 73.88 190 PHE A O 1
ATOM 1583 N N . LYS A 1 191 ? 11.834 -2.457 -19.494 1.00 75.44 191 LYS A N 1
ATOM 1584 C CA . LYS A 1 191 ? 13.218 -2.950 -19.605 1.00 75.44 191 LYS A CA 1
ATOM 1585 C C . LYS A 1 191 ? 13.693 -3.086 -21.045 1.00 75.44 191 LYS A C 1
ATOM 1587 O O . LYS A 1 191 ? 14.802 -2.677 -21.368 1.00 75.44 191 LYS A O 1
ATOM 1592 N N . VAL A 1 192 ? 12.866 -3.652 -21.924 1.00 79.75 192 VAL A N 1
ATOM 1593 C CA . VAL A 1 192 ? 13.206 -3.785 -23.349 1.00 79.75 192 VAL A CA 1
ATOM 1594 C C . VAL A 1 192 ? 13.412 -2.407 -23.970 1.00 79.75 192 VAL A C 1
ATOM 1596 O O . VAL A 1 192 ? 14.393 -2.186 -24.676 1.00 79.75 192 VAL A O 1
ATOM 1599 N N . ALA A 1 193 ? 12.520 -1.465 -23.677 1.00 75.56 193 ALA A N 1
ATOM 1600 C CA . ALA A 1 193 ? 12.627 -0.115 -24.198 1.00 75.56 193 ALA A CA 1
ATOM 1601 C C . ALA A 1 193 ? 13.858 0.632 -23.639 1.00 75.56 193 ALA A C 1
ATOM 1603 O O . ALA A 1 193 ? 14.506 1.367 -24.385 1.00 75.56 193 ALA A O 1
ATOM 1604 N N . GLU A 1 194 ? 14.224 0.414 -22.372 1.00 76.56 194 GLU A N 1
ATOM 1605 C CA . GLU A 1 194 ? 15.451 0.948 -21.765 1.00 76.56 194 GLU A CA 1
ATOM 1606 C C . GLU A 1 194 ? 16.703 0.405 -22.469 1.00 76.56 194 GLU A C 1
ATOM 1608 O O . GLU A 1 194 ? 17.537 1.186 -22.926 1.00 76.56 194 GLU A O 1
ATOM 1613 N N . VAL A 1 195 ? 16.781 -0.915 -22.680 1.00 80.88 195 VAL A N 1
ATOM 1614 C CA . VAL A 1 195 ? 17.897 -1.565 -23.390 1.00 80.88 195 VAL A CA 1
ATOM 1615 C C . VAL A 1 195 ? 18.015 -1.073 -24.834 1.00 80.88 195 VAL A C 1
ATOM 1617 O O . VAL A 1 195 ? 19.123 -0.798 -25.300 1.00 80.88 195 VAL A O 1
ATOM 1620 N N . ILE A 1 196 ? 16.899 -0.924 -25.555 1.00 79.75 196 ILE A N 1
ATOM 1621 C CA . ILE A 1 196 ? 16.897 -0.368 -26.919 1.00 79.75 196 ILE A CA 1
ATOM 1622 C C . ILE A 1 196 ? 17.382 1.089 -26.898 1.00 79.75 196 ILE A C 1
ATOM 1624 O O . ILE A 1 196 ? 18.204 1.485 -27.732 1.00 79.75 196 ILE A O 1
ATOM 1628 N N . GLY A 1 197 ? 16.917 1.884 -25.931 1.00 75.81 197 GLY A N 1
ATOM 1629 C CA . GLY A 1 197 ? 17.345 3.269 -25.735 1.00 75.81 197 GLY A CA 1
ATOM 1630 C C . GLY A 1 197 ? 18.840 3.402 -25.426 1.00 75.81 197 GLY A C 1
ATOM 1631 O O . GLY A 1 197 ? 19.498 4.300 -25.946 1.00 75.81 197 GLY A O 1
ATOM 1632 N N . ASP A 1 198 ? 19.405 2.505 -24.621 1.00 79.00 198 ASP A N 1
ATOM 1633 C CA . ASP A 1 198 ? 20.834 2.503 -24.290 1.00 79.00 198 ASP A CA 1
ATOM 1634 C C . ASP A 1 198 ? 21.700 1.989 -25.438 1.00 79.00 198 ASP A C 1
ATOM 1636 O O . ASP A 1 198 ? 22.719 2.597 -25.767 1.00 79.00 198 ASP A O 1
ATOM 1640 N N . THR A 1 199 ? 21.273 0.915 -26.102 1.00 80.00 199 THR A N 1
ATOM 1641 C CA . THR A 1 199 ? 22.005 0.333 -27.235 1.00 80.00 199 THR A CA 1
ATOM 1642 C C . THR A 1 199 ? 22.062 1.314 -28.403 1.00 80.00 199 THR A C 1
ATOM 1644 O O . THR A 1 199 ? 23.123 1.514 -28.991 1.00 80.00 199 THR A O 1
ATOM 1647 N N . SER A 1 200 ? 20.949 1.983 -28.716 1.00 77.25 200 SER A N 1
ATOM 1648 C CA . SER A 1 200 ? 20.911 3.015 -29.762 1.00 77.25 200 SER A CA 1
ATOM 1649 C C . SER A 1 200 ? 21.830 4.197 -29.441 1.00 77.25 200 SER A C 1
ATOM 1651 O O . SER A 1 200 ? 22.554 4.666 -30.322 1.00 77.25 200 SER A O 1
ATOM 1653 N N . LEU A 1 201 ? 21.878 4.633 -28.178 1.00 78.69 201 LEU A N 1
ATOM 1654 C CA . LEU A 1 201 ? 22.789 5.686 -27.729 1.00 78.69 201 LEU A CA 1
ATOM 1655 C C . LEU A 1 201 ? 24.262 5.257 -27.833 1.00 78.69 201 LEU A C 1
ATOM 1657 O O . LEU A 1 201 ? 25.100 6.030 -28.304 1.00 78.69 201 LEU A O 1
ATOM 1661 N N . LEU A 1 202 ? 24.586 4.029 -27.426 1.00 81.06 202 LEU A N 1
ATOM 1662 C CA . LEU A 1 202 ? 25.942 3.479 -27.484 1.00 81.06 202 LEU A CA 1
ATOM 1663 C C . LEU A 1 202 ? 26.435 3.318 -28.927 1.00 81.06 202 LEU A C 1
ATOM 1665 O O . LEU A 1 202 ? 27.564 3.697 -29.238 1.00 81.06 202 LEU A O 1
ATOM 1669 N N . VAL A 1 203 ? 25.590 2.814 -29.829 1.00 79.75 203 VAL A N 1
ATOM 1670 C CA . VAL A 1 203 ? 25.916 2.710 -31.260 1.00 79.75 203 VAL A CA 1
ATOM 1671 C C . VAL A 1 203 ? 26.136 4.097 -31.858 1.00 79.75 203 VAL A C 1
ATOM 1673 O O . VAL A 1 203 ? 27.140 4.316 -32.537 1.00 79.75 203 VAL A O 1
ATOM 1676 N N . ALA A 1 204 ? 25.261 5.063 -31.570 1.00 74.75 204 ALA A N 1
ATOM 1677 C CA . ALA A 1 204 ? 25.407 6.422 -32.084 1.00 74.75 204 ALA A CA 1
ATOM 1678 C C . ALA A 1 204 ? 26.700 7.096 -31.593 1.00 74.75 204 ALA A C 1
ATOM 1680 O O . ALA A 1 204 ? 27.467 7.622 -32.399 1.00 74.75 204 ALA A O 1
ATOM 1681 N N . THR A 1 205 ? 26.985 7.028 -30.290 1.00 78.62 205 THR A N 1
ATOM 1682 C CA . THR A 1 205 ? 28.201 7.613 -29.695 1.00 78.62 205 THR A CA 1
ATOM 1683 C C . THR A 1 205 ? 29.477 6.943 -30.201 1.00 78.62 205 THR A C 1
ATOM 1685 O O . THR A 1 205 ? 30.416 7.643 -30.583 1.00 78.62 205 THR A O 1
ATOM 1688 N N . SER A 1 206 ? 29.495 5.611 -30.302 1.00 78.31 206 SER A N 1
ATOM 1689 C CA . SER A 1 206 ? 30.632 4.860 -30.856 1.00 78.31 206 SER A CA 1
ATOM 1690 C C . SER A 1 206 ? 30.885 5.217 -32.318 1.00 78.31 206 SER A C 1
ATOM 1692 O O . SER A 1 206 ? 32.032 5.365 -32.737 1.00 78.31 206 SER A O 1
ATOM 1694 N N . THR A 1 207 ? 29.819 5.416 -33.096 1.00 76.19 207 THR A N 1
ATOM 1695 C CA . THR A 1 207 ? 29.951 5.756 -34.515 1.00 76.19 207 THR A CA 1
ATOM 1696 C C . THR A 1 207 ? 30.443 7.188 -34.712 1.00 76.19 207 THR A C 1
ATOM 1698 O O . THR A 1 207 ? 31.313 7.419 -35.547 1.00 76.19 207 THR A O 1
ATOM 1701 N N . ILE A 1 208 ? 29.973 8.146 -33.904 1.00 77.00 208 ILE A N 1
ATOM 1702 C CA . ILE A 1 208 ? 30.505 9.520 -33.897 1.00 77.00 208 ILE A CA 1
ATOM 1703 C C . ILE A 1 208 ? 31.994 9.518 -33.522 1.00 77.00 208 ILE A C 1
ATOM 1705 O O . ILE A 1 208 ? 32.793 10.174 -34.191 1.00 77.00 208 ILE A O 1
ATOM 1709 N N . ALA A 1 209 ? 32.383 8.752 -32.499 1.00 79.69 209 ALA A N 1
ATOM 1710 C CA . ALA A 1 209 ? 33.777 8.630 -32.083 1.00 79.69 209 ALA A CA 1
ATOM 1711 C C . ALA A 1 209 ? 34.656 8.029 -33.193 1.00 79.69 209 ALA A C 1
ATOM 1713 O O . ALA A 1 209 ? 35.711 8.581 -33.508 1.00 79.69 209 ALA A O 1
ATOM 1714 N N . TYR A 1 210 ? 34.195 6.954 -33.843 1.00 78.62 210 TYR A N 1
ATOM 1715 C CA . TYR A 1 210 ? 34.889 6.340 -34.976 1.00 78.62 210 TYR A CA 1
ATOM 1716 C C . TYR A 1 210 ? 35.044 7.312 -36.151 1.00 78.62 210 TYR A C 1
ATOM 1718 O O . TYR A 1 210 ? 36.147 7.467 -36.669 1.00 78.62 210 TYR A O 1
ATOM 1726 N N . LEU A 1 211 ? 33.972 8.013 -36.535 1.00 73.00 211 LEU A N 1
ATOM 1727 C CA . LEU A 1 211 ? 33.996 9.002 -37.618 1.00 73.00 211 LEU A CA 1
ATOM 1728 C C . LEU A 1 211 ? 34.937 10.172 -37.314 1.00 73.00 211 LEU A C 1
ATOM 1730 O O . LEU A 1 211 ? 35.632 10.667 -38.203 1.00 73.00 211 LEU A O 1
ATOM 1734 N N . SER A 1 212 ? 34.973 10.620 -36.059 1.00 73.62 212 SER A N 1
ATOM 1735 C CA . SER A 1 212 ? 35.900 11.662 -35.625 1.00 73.62 212 SER A CA 1
ATOM 1736 C C . SER A 1 212 ? 37.347 11.176 -35.708 1.00 73.62 212 SER A C 1
ATOM 1738 O O . SER A 1 212 ? 38.207 11.900 -36.196 1.00 73.62 212 SER A O 1
ATOM 1740 N N . PHE A 1 213 ? 37.619 9.938 -35.290 1.00 76.81 213 PHE A N 1
ATOM 1741 C CA . PHE A 1 213 ? 38.951 9.338 -35.346 1.00 76.81 213 PHE A CA 1
ATOM 1742 C C . PHE A 1 213 ? 39.422 9.079 -36.787 1.00 76.81 213 PHE A C 1
ATOM 1744 O O . PHE A 1 213 ? 40.570 9.364 -37.132 1.00 76.81 213 PHE A O 1
ATOM 1751 N N . SER A 1 214 ? 38.533 8.605 -37.666 1.00 69.38 214 SER A N 1
ATOM 1752 C CA . SER A 1 214 ? 38.854 8.332 -39.070 1.00 69.38 214 SER A CA 1
ATOM 1753 C C . SER A 1 214 ? 39.163 9.607 -39.857 1.00 69.38 214 SER A C 1
ATOM 1755 O O . SER A 1 214 ? 40.075 9.597 -40.683 1.00 69.38 214 SER A O 1
ATOM 1757 N N . LYS A 1 215 ? 38.460 10.716 -39.577 1.00 67.19 215 LYS A N 1
ATOM 1758 C CA . LYS A 1 215 ? 38.751 12.033 -40.174 1.00 67.19 215 LYS A CA 1
ATOM 1759 C C . LYS A 1 215 ? 40.137 12.551 -39.789 1.00 67.19 215 LYS A C 1
ATOM 1761 O O . LYS A 1 215 ? 40.812 13.135 -40.631 1.00 67.19 215 LYS A O 1
ATOM 1766 N N . THR A 1 216 ? 40.580 12.291 -38.560 1.00 70.12 216 THR A N 1
ATOM 1767 C CA . THR A 1 216 ? 41.918 12.674 -38.080 1.00 70.12 216 THR A CA 1
ATOM 1768 C C . THR A 1 216 ? 43.034 11.855 -38.738 1.00 70.12 216 THR A C 1
ATOM 1770 O O . THR A 1 216 ? 44.123 12.375 -38.957 1.00 70.12 216 THR A O 1
ATOM 1773 N N . LEU A 1 217 ? 42.777 10.589 -39.087 1.00 67.94 217 LEU A N 1
ATOM 1774 C CA . LEU A 1 217 ? 43.778 9.690 -39.681 1.00 67.94 217 LEU A CA 1
ATOM 1775 C C . LEU A 1 217 ? 43.839 9.725 -41.214 1.00 67.94 217 LEU A C 1
ATOM 1777 O O . LEU A 1 217 ? 44.905 9.492 -41.782 1.00 67.94 217 LEU A O 1
ATOM 1781 N N . LYS A 1 218 ? 42.717 9.968 -41.904 1.00 60.19 218 LYS A N 1
ATOM 1782 C CA . LYS A 1 218 ? 42.654 10.014 -43.375 1.00 60.19 218 LYS A CA 1
ATOM 1783 C C . LYS A 1 218 ? 41.685 11.110 -43.847 1.00 60.19 218 LYS A C 1
ATOM 1785 O O . LYS A 1 218 ? 40.503 10.830 -44.048 1.00 60.19 218 LYS A O 1
ATOM 1790 N N . PRO A 1 219 ? 42.172 12.338 -44.103 1.00 62.41 219 PRO A N 1
ATOM 1791 C CA . PRO A 1 219 ? 41.320 13.485 -44.432 1.00 62.41 219 PRO A CA 1
ATOM 1792 C C . PRO A 1 219 ? 40.650 13.422 -45.819 1.00 62.41 219 PRO A C 1
ATOM 1794 O O . PRO A 1 219 ? 39.778 14.235 -46.101 1.00 62.41 219 PRO A O 1
ATOM 1797 N N . GLN A 1 220 ? 41.021 12.472 -46.689 1.00 56.31 220 GLN A N 1
ATOM 1798 C CA . GLN A 1 220 ? 40.510 12.375 -48.069 1.00 56.31 220 GLN A CA 1
ATOM 1799 C C . GLN A 1 220 ? 39.370 11.363 -48.277 1.00 56.31 220 GLN A C 1
ATOM 1801 O O . GLN A 1 220 ? 38.908 11.189 -49.404 1.00 56.31 220 GLN A O 1
ATOM 1806 N N . VAL A 1 221 ? 38.887 10.687 -47.230 1.00 56.69 221 VAL A N 1
ATOM 1807 C CA . VAL A 1 221 ? 37.756 9.758 -47.381 1.00 56.69 221 VAL A CA 1
ATOM 1808 C C . VAL A 1 221 ? 36.446 10.547 -47.329 1.00 56.69 221 VAL A C 1
ATOM 1810 O O . VAL A 1 221 ? 35.922 10.834 -46.253 1.00 56.69 221 VAL A O 1
ATOM 1813 N N . VAL A 1 222 ? 35.911 10.896 -48.504 1.00 57.66 222 VAL A N 1
ATOM 1814 C CA . VAL A 1 222 ? 34.534 11.389 -48.654 1.00 57.66 222 VAL A CA 1
ATOM 1815 C C . VAL A 1 222 ? 33.606 10.199 -48.436 1.00 57.66 222 VAL A C 1
ATOM 1817 O O . VAL A 1 222 ? 33.359 9.401 -49.338 1.00 57.66 222 VAL A O 1
ATOM 1820 N N . MET A 1 223 ? 33.160 10.018 -47.194 1.00 57.97 223 MET A N 1
ATOM 1821 C CA . MET A 1 223 ? 32.142 9.020 -46.891 1.00 57.97 223 MET A CA 1
ATOM 1822 C C . MET A 1 223 ? 30.819 9.430 -47.558 1.00 57.97 223 MET A C 1
ATOM 1824 O O . MET A 1 223 ? 30.505 10.622 -47.577 1.00 57.97 223 MET A O 1
ATOM 1828 N N . PRO A 1 224 ? 30.023 8.474 -48.068 1.00 61.41 224 PRO A N 1
ATOM 1829 C CA . PRO A 1 224 ? 28.658 8.757 -48.493 1.00 61.41 224 PRO A CA 1
ATOM 1830 C C . PRO A 1 224 ? 27.882 9.420 -47.346 1.00 61.41 224 PRO A C 1
ATOM 1832 O O . PRO A 1 224 ? 28.117 9.085 -46.190 1.00 61.41 224 PRO A O 1
ATOM 1835 N N . GLU A 1 225 ? 26.958 10.336 -47.631 1.00 65.38 225 GLU A N 1
ATOM 1836 C CA . GLU A 1 225 ? 26.218 11.061 -46.581 1.00 65.38 225 GLU A CA 1
ATOM 1837 C C . GLU A 1 225 ? 25.180 10.175 -45.861 1.00 65.38 225 GLU A C 1
ATOM 1839 O O . GLU A 1 225 ? 24.853 10.394 -44.693 1.00 65.38 225 GLU A O 1
ATOM 1844 N N . TRP A 1 226 ? 24.691 9.124 -46.531 1.00 68.31 226 TRP A N 1
ATOM 1845 C CA . TRP A 1 226 ? 23.600 8.262 -46.054 1.00 68.31 226 TRP A CA 1
ATOM 1846 C C . TRP A 1 226 ? 23.847 7.522 -44.717 1.00 68.31 226 TRP A C 1
ATOM 1848 O O . TRP A 1 226 ? 22.897 7.420 -43.937 1.00 68.31 226 TRP A O 1
ATOM 1858 N N . PRO A 1 227 ? 25.063 7.049 -44.360 1.00 69.44 227 PRO A N 1
ATOM 1859 C CA . PRO A 1 227 ? 25.323 6.449 -43.053 1.00 69.44 227 PRO A CA 1
ATOM 1860 C C . PRO A 1 227 ? 25.197 7.481 -41.927 1.00 69.44 227 PRO A C 1
ATOM 1862 O O . PRO A 1 227 ? 24.710 7.148 -40.851 1.00 69.44 227 PRO A O 1
ATOM 1865 N N . GLY A 1 228 ? 25.560 8.746 -42.183 1.00 68.25 228 GLY A N 1
ATOM 1866 C CA . GLY A 1 228 ? 25.375 9.854 -41.242 1.00 68.25 228 GLY A CA 1
ATOM 1867 C C . GLY A 1 228 ? 23.903 10.076 -40.898 1.00 68.25 228 GLY A C 1
ATOM 1868 O O . GLY A 1 228 ? 23.555 10.206 -39.724 1.00 68.25 228 GLY A O 1
ATOM 1869 N N . TYR A 1 229 ? 23.029 10.023 -41.907 1.00 72.62 229 TYR A N 1
ATOM 1870 C CA . TYR A 1 229 ? 21.581 10.100 -41.711 1.00 72.62 229 TYR A CA 1
ATOM 1871 C C . TYR A 1 229 ? 21.031 8.912 -40.913 1.00 72.62 229 TYR A C 1
ATOM 1873 O O . TYR A 1 229 ? 20.229 9.124 -40.010 1.00 72.62 229 TYR A O 1
ATOM 1881 N N . LEU A 1 230 ? 21.486 7.680 -41.167 1.00 73.81 230 LEU A N 1
ATOM 1882 C CA . LEU A 1 230 ? 21.054 6.512 -40.384 1.00 73.81 230 LEU A CA 1
ATOM 1883 C C . LEU A 1 230 ? 21.466 6.603 -38.911 1.00 73.81 230 LEU A C 1
ATOM 1885 O O . LEU A 1 230 ? 20.671 6.269 -38.034 1.00 73.81 230 LEU A O 1
ATOM 1889 N N . ILE A 1 231 ? 22.674 7.097 -38.629 1.00 70.56 231 ILE A N 1
ATOM 1890 C CA . ILE A 1 231 ? 23.149 7.318 -37.256 1.00 70.56 231 ILE A CA 1
ATOM 1891 C C . ILE A 1 231 ? 22.316 8.406 -36.575 1.00 70.56 231 ILE A C 1
ATOM 1893 O O . ILE A 1 231 ? 21.892 8.228 -35.435 1.00 70.56 231 ILE A O 1
ATOM 1897 N N . ALA A 1 232 ? 22.043 9.513 -37.272 1.00 72.44 232 ALA A N 1
ATOM 1898 C CA . ALA A 1 232 ? 21.225 10.604 -36.749 1.00 72.44 232 ALA A CA 1
ATOM 1899 C C . ALA A 1 232 ? 19.782 10.155 -36.464 1.00 72.44 232 ALA A C 1
ATOM 1901 O O . ALA A 1 232 ? 19.241 10.466 -35.404 1.00 72.44 232 ALA A O 1
ATOM 1902 N N . VAL A 1 233 ? 19.179 9.374 -37.365 1.00 77.31 233 VAL A N 1
ATOM 1903 C CA . VAL A 1 233 ? 17.838 8.797 -37.183 1.00 77.31 233 VAL A CA 1
ATOM 1904 C C . VAL A 1 233 ? 17.827 7.800 -36.025 1.00 77.31 233 VAL A C 1
ATOM 1906 O O . VAL A 1 233 ? 16.945 7.877 -35.175 1.00 77.31 233 VAL A O 1
ATOM 1909 N N . GLY A 1 234 ? 18.820 6.910 -35.930 1.00 73.75 234 GLY A N 1
ATOM 1910 C CA . GLY A 1 234 ? 18.946 5.965 -34.817 1.00 73.75 234 GLY A CA 1
ATOM 1911 C C . GLY A 1 234 ? 19.117 6.660 -33.463 1.00 73.75 234 GLY A C 1
ATOM 1912 O O . GLY A 1 234 ? 18.476 6.279 -32.486 1.00 73.75 234 GLY A O 1
ATOM 1913 N N . TYR A 1 235 ? 19.915 7.729 -33.413 1.00 74.38 235 TYR A N 1
ATOM 1914 C CA . TYR A 1 235 ? 20.094 8.560 -32.222 1.00 74.38 235 TYR A CA 1
ATOM 1915 C C . TYR A 1 235 ? 18.802 9.279 -31.820 1.00 74.38 235 TYR A C 1
ATOM 1917 O O . TYR 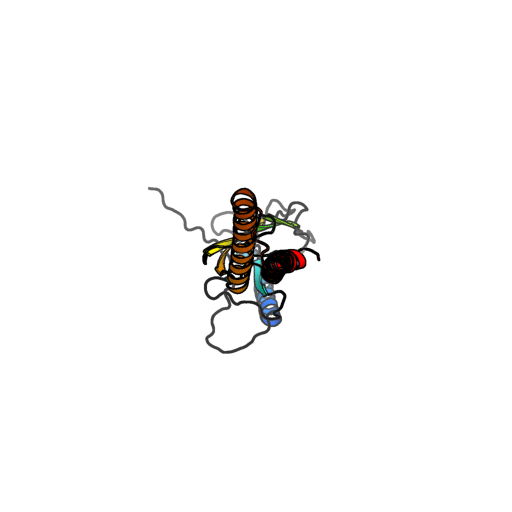A 1 235 ? 18.423 9.259 -30.650 1.00 74.38 235 TYR A O 1
ATOM 1925 N N . LEU A 1 236 ? 18.091 9.870 -32.786 1.00 78.38 236 LEU A N 1
ATOM 1926 C CA . LEU A 1 236 ? 16.797 10.510 -32.547 1.00 78.38 236 LEU A CA 1
ATOM 1927 C C . LEU A 1 236 ? 15.760 9.504 -32.051 1.00 78.38 236 LEU A C 1
ATOM 1929 O O . LEU A 1 236 ? 15.056 9.801 -31.092 1.00 78.38 236 LEU A O 1
ATOM 1933 N N . LEU A 1 237 ? 15.697 8.305 -32.634 1.00 77.00 237 LEU A N 1
ATOM 1934 C CA . LEU A 1 237 ? 14.812 7.237 -32.167 1.00 77.00 237 LEU A CA 1
ATOM 1935 C C . LEU A 1 237 ? 15.166 6.784 -30.745 1.00 77.00 237 LEU A C 1
ATOM 1937 O O . LEU A 1 237 ? 14.263 6.604 -29.932 1.00 77.00 237 LEU A O 1
ATOM 1941 N N . GLY A 1 238 ? 16.454 6.670 -30.412 1.00 75.44 238 GLY A N 1
ATOM 1942 C CA . GLY A 1 238 ? 16.918 6.352 -29.058 1.00 75.44 238 GLY A CA 1
ATOM 1943 C C . GLY A 1 238 ? 16.543 7.416 -28.027 1.00 75.44 238 GLY A C 1
ATOM 1944 O O . GLY A 1 238 ? 16.023 7.095 -26.955 1.00 75.44 238 GLY A O 1
ATOM 1945 N N . ILE A 1 239 ? 16.730 8.696 -28.366 1.00 77.19 239 ILE A N 1
ATOM 1946 C CA . ILE A 1 239 ? 16.277 9.818 -27.533 1.00 77.19 239 ILE A CA 1
ATOM 1947 C C . ILE A 1 239 ? 14.763 9.792 -27.391 1.00 77.19 239 ILE A C 1
ATOM 1949 O O . ILE A 1 239 ? 14.279 9.898 -26.272 1.00 77.19 239 ILE A O 1
ATOM 1953 N N . MET A 1 240 ? 14.020 9.635 -28.486 1.00 78.44 240 MET A N 1
ATOM 1954 C CA . MET A 1 240 ? 12.558 9.596 -28.467 1.00 78.44 240 MET A CA 1
ATOM 1955 C C . MET A 1 240 ? 12.044 8.426 -27.629 1.00 78.44 240 MET A C 1
ATOM 1957 O O . MET A 1 240 ? 11.104 8.616 -26.868 1.00 78.44 240 MET A O 1
ATOM 1961 N N . ALA A 1 241 ? 12.688 7.258 -27.679 1.00 73.44 241 ALA A N 1
ATOM 1962 C CA . ALA A 1 241 ? 12.368 6.120 -26.821 1.00 73.44 241 ALA A CA 1
ATOM 1963 C C . ALA A 1 241 ? 12.652 6.424 -25.341 1.00 73.44 241 ALA A C 1
ATOM 1965 O O . ALA A 1 241 ? 11.775 6.228 -24.504 1.00 73.44 241 ALA A O 1
ATOM 1966 N N . LYS A 1 242 ? 13.822 6.986 -24.998 1.00 70.81 242 LYS A N 1
ATOM 1967 C CA . LYS A 1 242 ? 14.125 7.413 -23.616 1.00 70.81 242 LYS A CA 1
ATOM 1968 C C . LYS A 1 242 ? 13.184 8.508 -23.125 1.00 70.81 242 LYS A C 1
ATOM 1970 O O . LYS A 1 242 ? 12.785 8.501 -21.963 1.00 70.81 242 LYS A O 1
ATOM 1975 N N . PHE A 1 243 ? 12.831 9.453 -23.990 1.00 74.50 243 PHE A N 1
ATOM 1976 C CA . PHE A 1 243 ? 11.909 10.534 -23.669 1.00 74.50 243 PHE A CA 1
ATOM 1977 C C . PHE A 1 243 ? 10.494 9.997 -23.496 1.00 74.50 243 PHE A C 1
ATOM 1979 O O . PHE A 1 243 ? 9.835 10.382 -22.541 1.00 74.50 243 PHE A O 1
ATOM 1986 N N . TYR A 1 244 ? 10.066 9.060 -24.344 1.00 75.06 244 TYR A N 1
ATOM 1987 C CA . TYR A 1 244 ? 8.800 8.349 -24.214 1.00 75.06 244 TYR A CA 1
ATOM 1988 C C . TYR A 1 244 ? 8.745 7.549 -22.917 1.00 75.06 244 TYR A C 1
ATOM 1990 O O . TYR A 1 244 ? 7.766 7.685 -22.207 1.00 75.06 244 TYR A O 1
ATOM 1998 N N . LEU A 1 245 ? 9.791 6.807 -22.541 1.00 67.00 245 LEU A N 1
ATOM 1999 C CA . LEU A 1 245 ? 9.837 6.074 -21.267 1.00 67.00 245 LEU A CA 1
ATOM 2000 C C . LEU A 1 245 ? 9.834 7.005 -20.060 1.00 67.00 245 LEU A C 1
ATOM 2002 O O . LEU A 1 245 ? 9.158 6.756 -19.067 1.00 67.00 245 LEU A O 1
ATOM 2006 N N . ARG A 1 246 ? 10.571 8.114 -20.145 1.00 66.88 246 ARG A N 1
ATOM 2007 C CA . ARG A 1 246 ? 10.586 9.131 -19.095 1.00 66.88 246 ARG A CA 1
ATOM 2008 C C . ARG A 1 246 ? 9.260 9.880 -19.022 1.00 66.88 246 ARG A C 1
ATOM 2010 O O . ARG A 1 246 ? 8.895 10.323 -17.941 1.00 66.88 246 ARG A O 1
ATOM 2017 N N . TRP A 1 247 ? 8.558 10.042 -20.139 1.00 65.69 247 TRP A N 1
ATOM 2018 C CA . TRP A 1 247 ? 7.250 10.684 -20.219 1.00 65.69 247 TRP A CA 1
ATOM 2019 C C . TRP A 1 247 ? 6.125 9.744 -19.803 1.00 65.69 247 TRP A C 1
ATOM 2021 O O . TRP A 1 247 ? 5.260 10.173 -19.062 1.00 65.69 247 TRP A O 1
ATOM 2031 N N . SER A 1 248 ? 6.123 8.481 -20.219 1.00 63.31 248 SER A N 1
ATOM 2032 C CA . SER A 1 248 ? 5.163 7.473 -19.761 1.00 63.31 248 SER A CA 1
ATOM 2033 C C . SER A 1 248 ? 5.369 7.183 -18.280 1.00 63.31 248 SER A C 1
ATOM 2035 O O . SER A 1 248 ? 4.395 7.109 -17.545 1.00 63.31 248 SER A O 1
ATOM 2037 N N . GLY A 1 249 ? 6.627 7.172 -17.829 1.00 54.94 249 GLY A N 1
ATOM 2038 C CA . GLY A 1 249 ? 6.989 7.175 -16.420 1.00 54.94 249 GLY A CA 1
ATOM 2039 C C . GLY A 1 249 ? 6.469 8.415 -15.697 1.00 54.94 249 GLY A C 1
ATOM 2040 O O . GLY A 1 249 ? 5.796 8.261 -14.701 1.00 54.94 249 GLY A O 1
ATOM 2041 N N . ARG A 1 250 ? 6.703 9.645 -16.194 1.00 46.44 250 ARG A N 1
ATOM 2042 C CA . ARG A 1 250 ? 6.309 10.915 -15.525 1.00 46.44 250 ARG A CA 1
ATOM 2043 C C . ARG A 1 250 ? 4.853 11.354 -15.708 1.00 46.44 250 ARG A C 1
ATOM 2045 O O . ARG A 1 250 ? 4.370 12.166 -14.923 1.00 46.44 250 ARG A O 1
ATOM 2052 N N . GLY A 1 251 ? 4.169 10.886 -16.744 1.00 41.34 251 GLY A N 1
ATOM 2053 C CA . GLY A 1 251 ? 2.757 11.164 -17.019 1.00 41.34 251 GLY A CA 1
ATOM 2054 C C . GLY A 1 251 ? 1.852 10.559 -15.949 1.00 41.34 251 GLY A C 1
ATOM 2055 O O . GLY A 1 251 ? 0.817 11.134 -15.642 1.00 41.34 251 GLY A O 1
ATOM 2056 N N . LEU A 1 252 ? 2.335 9.501 -15.293 1.00 42.28 252 LEU A N 1
ATOM 2057 C CA . LEU A 1 252 ? 1.790 8.896 -14.076 1.00 42.28 252 LEU A CA 1
ATOM 2058 C C . LEU A 1 252 ? 2.159 9.670 -12.785 1.00 42.28 252 LEU A C 1
ATOM 2060 O O . LEU A 1 252 ? 2.003 9.164 -11.685 1.00 42.28 252 LEU A O 1
ATOM 2064 N N . PHE A 1 253 ? 2.674 10.906 -12.869 1.00 39.41 253 PHE A N 1
ATOM 2065 C CA . PHE A 1 253 ? 3.032 11.727 -11.691 1.00 39.41 253 PHE A CA 1
ATOM 2066 C C . PHE A 1 253 ? 2.504 13.162 -11.726 1.00 39.41 253 PHE A C 1
ATOM 2068 O O . PHE A 1 253 ? 2.830 13.964 -10.849 1.00 39.41 253 PHE A O 1
ATOM 2075 N N . LYS A 1 254 ? 1.707 13.526 -12.733 1.00 31.14 254 LYS A N 1
ATOM 2076 C CA . LYS A 1 254 ? 1.057 14.839 -12.793 1.00 31.14 254 LYS A CA 1
ATOM 2077 C C . LYS A 1 254 ? -0.447 14.699 -12.977 1.00 31.14 254 LYS A C 1
ATOM 2079 O O . LYS A 1 254 ? -0.975 15.071 -14.016 1.00 31.14 254 LYS A O 1
ATOM 2084 N N . THR A 1 255 ? -1.089 14.216 -11.925 1.00 34.03 255 THR A N 1
ATOM 2085 C CA . THR A 1 255 ? -2.447 14.577 -11.490 1.00 34.03 255 THR A CA 1
ATOM 2086 C C . THR A 1 255 ? -2.535 14.250 -10.017 1.00 34.03 255 THR A C 1
ATOM 2088 O O . THR A 1 255 ? -2.167 13.097 -9.682 1.00 34.03 255 THR A O 1
#

Radius of gyration: 27.97 Å; chains: 1; bounding box: 71×38×84 Å

Foldseek 3Di:
DDDDDDDPLPQPPCQPPPPVDDDPDPPVNVVVVVVVVLQPDDQVVQQDPVDRAGAWEKHKDWLAKDFPPGPDHDHCPPAAEAEALTKIKTKMKIATHFPPDPDPPGFWFDQPKKKKKAWPPPQWPDDRMDIDHRGGRMDMDMDMTHTHADPAKDKTWIKIWTDTDTPDPSYHYSIDIDIGIYIYGYDVVLVVLLVLLVVLQVVLVVVVVVVVVVCVVDVPDPDDCVVVVVSVVSNVVSVVSVVVSVCSSCVVPDD